Protein AF-A0A4Y2WFS1-F1 (afdb_monomer_lite)

pLDDT: mean 70.29, std 12.94, range [37.12, 92.81]

Structure (mmCIF, N/CA/C/O backbone):
data_AF-A0A4Y2WFS1-F1
#
_entry.id   AF-A0A4Y2WFS1-F1
#
loop_
_atom_site.group_PDB
_atom_site.id
_atom_site.type_symbol
_atom_site.label_atom_id
_atom_site.label_alt_id
_atom_site.label_comp_id
_atom_site.label_asym_id
_atom_site.label_entity_id
_atom_site.label_seq_id
_atom_site.pdbx_PDB_ins_code
_atom_site.Cartn_x
_atom_site.Cartn_y
_atom_site.Cartn_z
_atom_site.occupancy
_atom_site.B_iso_or_equiv
_atom_site.auth_seq_id
_atom_site.auth_comp_id
_atom_site.auth_asym_id
_atom_site.auth_atom_id
_atom_site.pdbx_PDB_model_num
ATOM 1 N N . MET A 1 1 ? 3.750 8.485 27.304 1.00 41.31 1 MET A N 1
ATOM 2 C CA . MET A 1 1 ? 2.693 9.318 27.920 1.00 41.31 1 MET A CA 1
ATOM 3 C C . MET A 1 1 ? 2.401 8.905 29.361 1.00 41.31 1 MET A C 1
ATOM 5 O O . MET A 1 1 ? 2.505 9.767 30.212 1.00 41.31 1 MET A O 1
ATOM 9 N N . LEU A 1 2 ? 2.144 7.626 29.683 1.00 42.62 2 LEU A N 1
ATOM 10 C CA . LEU A 1 2 ? 1.916 7.192 31.082 1.00 42.62 2 LEU A CA 1
ATOM 11 C C . LEU A 1 2 ? 3.153 7.302 32.004 1.00 42.62 2 LEU A C 1
ATOM 13 O O . LEU A 1 2 ? 3.000 7.526 33.198 1.00 42.62 2 LEU A O 1
ATOM 17 N N . PHE A 1 3 ? 4.365 7.216 31.442 1.00 45.50 3 PHE A N 1
ATOM 18 C CA . PHE A 1 3 ? 5.641 7.283 32.175 1.00 45.50 3 PHE A CA 1
ATOM 19 C C . PHE A 1 3 ? 5.907 8.623 32.883 1.00 45.50 3 PHE A C 1
ATOM 21 O O . PHE A 1 3 ? 6.551 8.648 33.922 1.00 45.50 3 PHE A O 1
ATOM 28 N N . LEU A 1 4 ? 5.391 9.733 32.343 1.00 47.22 4 LEU A N 1
ATOM 29 C CA . LEU A 1 4 ? 5.605 11.067 32.917 1.00 47.22 4 LEU A CA 1
ATOM 30 C C . LEU A 1 4 ? 4.607 11.398 34.036 1.00 47.22 4 LEU A C 1
ATOM 32 O O . LEU A 1 4 ? 4.834 12.336 34.785 1.00 47.22 4 LEU A O 1
ATOM 36 N N . CYS A 1 5 ? 3.517 10.634 34.182 1.00 50.81 5 CYS A N 1
ATOM 37 C CA . CYS A 1 5 ? 2.530 10.879 35.236 1.00 50.81 5 CYS A CA 1
ATOM 38 C C . CYS A 1 5 ? 2.910 10.250 36.585 1.00 50.81 5 CYS A C 1
ATOM 40 O O . CYS A 1 5 ? 2.510 10.777 37.621 1.00 50.81 5 CYS A O 1
ATOM 42 N N . SER A 1 6 ? 3.653 9.135 36.604 1.00 55.25 6 SER A N 1
ATOM 43 C CA . SER A 1 6 ? 3.952 8.423 37.857 1.00 55.25 6 SER A CA 1
ATOM 44 C C . SER A 1 6 ? 5.052 9.084 38.684 1.00 55.25 6 SER A C 1
ATOM 46 O O . SER A 1 6 ? 4.948 9.104 39.908 1.00 55.25 6 SER A O 1
ATOM 48 N N . GLU A 1 7 ? 6.075 9.658 38.040 1.00 54.84 7 GLU A N 1
ATOM 49 C CA . GLU A 1 7 ? 7.124 10.408 38.750 1.00 54.84 7 GLU A CA 1
ATOM 50 C C . GLU A 1 7 ? 6.538 11.655 39.421 1.00 54.84 7 GLU A C 1
ATOM 52 O O . GLU A 1 7 ? 6.760 11.884 40.610 1.00 54.84 7 GLU A O 1
ATOM 57 N N . SER A 1 8 ? 5.657 12.374 38.717 1.00 58.97 8 SER A N 1
ATOM 58 C CA . SER A 1 8 ? 4.965 13.538 39.275 1.00 58.97 8 SER A CA 1
ATOM 59 C C . SER A 1 8 ? 4.060 13.187 40.459 1.00 58.97 8 SER A C 1
ATOM 61 O O . SER A 1 8 ? 3.927 13.990 41.375 1.00 58.97 8 SER A O 1
ATOM 63 N N . PHE A 1 9 ? 3.445 11.999 40.484 1.00 61.59 9 PHE A N 1
ATOM 64 C CA . PHE A 1 9 ? 2.554 11.613 41.583 1.00 61.59 9 PHE A CA 1
ATOM 65 C C . PHE A 1 9 ? 3.309 11.369 42.895 1.00 61.59 9 PHE A C 1
ATOM 67 O O . PHE A 1 9 ? 2.847 11.806 43.948 1.00 61.59 9 PHE A O 1
ATOM 74 N N . SER A 1 10 ? 4.477 10.717 42.847 1.00 65.31 10 SER A N 1
ATOM 75 C CA . SER A 1 10 ? 5.281 10.478 44.054 1.00 65.31 10 SER A CA 1
ATOM 76 C C . SER A 1 10 ? 5.817 11.781 44.647 1.00 65.31 10 SER A C 1
ATOM 78 O O . SER A 1 10 ? 5.876 11.914 45.869 1.00 65.31 10 SER A O 1
ATOM 80 N N . ASP A 1 11 ? 6.187 12.739 43.797 1.00 65.50 11 ASP A N 1
ATOM 81 C CA . ASP A 1 11 ? 6.658 14.054 44.231 1.00 65.50 11 ASP A CA 1
ATOM 82 C C . ASP A 1 11 ? 5.517 14.906 44.801 1.00 65.50 11 ASP A C 1
ATOM 84 O O . ASP A 1 11 ? 5.671 15.522 45.857 1.00 65.50 11 ASP A O 1
ATOM 88 N N . VAL A 1 12 ? 4.337 14.869 44.172 1.00 67.19 12 VAL A N 1
ATOM 89 C CA . VAL A 1 12 ? 3.127 15.538 44.675 1.00 67.19 12 VAL A CA 1
ATOM 90 C C . VAL A 1 12 ? 2.684 14.939 46.011 1.00 67.19 12 VAL A C 1
ATOM 92 O O . VAL A 1 12 ? 2.381 15.679 46.943 1.00 67.19 12 VAL A O 1
ATOM 95 N N . PHE A 1 13 ? 2.690 13.613 46.153 1.00 67.31 13 PHE A N 1
ATOM 96 C CA . PHE A 1 13 ? 2.309 12.944 47.397 1.00 67.31 13 PHE A CA 1
ATOM 97 C C . PHE A 1 13 ? 3.289 13.236 48.544 1.00 67.31 13 PHE A C 1
ATOM 99 O O . PHE A 1 13 ? 2.853 13.474 49.673 1.00 67.31 13 PHE A O 1
ATOM 106 N N . ALA A 1 14 ? 4.598 13.274 48.268 1.00 65.25 14 ALA A N 1
ATOM 107 C CA . ALA A 1 14 ? 5.611 13.653 49.253 1.00 65.25 14 ALA A CA 1
ATOM 108 C C . ALA A 1 14 ? 5.458 15.121 49.692 1.00 65.25 14 ALA A C 1
ATOM 110 O O . ALA A 1 14 ? 5.486 15.408 50.889 1.00 65.25 14 ALA A O 1
ATOM 111 N N . ALA A 1 15 ? 5.211 16.034 48.746 1.00 64.69 15 ALA A N 1
ATOM 112 C CA . ALA A 1 15 ? 4.967 17.447 49.034 1.00 64.69 15 ALA A CA 1
ATOM 113 C C . ALA A 1 15 ? 3.696 17.661 49.876 1.00 64.69 15 ALA A C 1
ATOM 115 O O . ALA A 1 15 ? 3.714 18.415 50.848 1.00 64.69 15 ALA A O 1
ATOM 116 N N . VAL A 1 16 ? 2.608 16.954 49.553 1.00 68.94 16 VAL A N 1
ATOM 117 C CA . VAL A 1 16 ? 1.342 17.010 50.305 1.00 68.94 16 VAL A CA 1
ATOM 118 C C . VAL A 1 16 ? 1.498 16.408 51.705 1.00 68.94 16 VAL A C 1
ATOM 120 O O . VAL A 1 16 ? 1.027 16.990 52.679 1.00 68.94 16 VAL A O 1
ATOM 123 N N . SER A 1 17 ? 2.204 15.284 51.836 1.00 69.56 17 SER A N 1
ATOM 124 C CA . SER A 1 17 ? 2.448 14.635 53.134 1.00 69.56 17 SER A CA 1
ATOM 125 C C . SER A 1 17 ? 3.310 15.493 54.065 1.00 69.56 17 SER A C 1
ATOM 127 O O . SER A 1 17 ? 3.072 15.517 55.275 1.00 69.56 17 SER A O 1
ATOM 129 N N . PHE A 1 18 ? 4.273 16.233 53.504 1.00 64.50 18 PHE A N 1
ATOM 130 C CA . PHE A 1 18 ? 5.076 17.213 54.235 1.00 64.50 18 PHE A CA 1
ATOM 131 C C . PHE A 1 18 ? 4.240 18.426 54.662 1.00 64.50 18 PHE A C 1
ATOM 133 O O . PHE A 1 18 ? 4.264 18.804 55.832 1.00 64.50 18 PHE A O 1
ATOM 140 N N . ALA A 1 19 ? 3.447 18.993 53.746 1.00 71.56 19 ALA A N 1
ATOM 141 C CA . ALA A 1 19 ? 2.589 20.145 54.027 1.00 71.56 19 ALA A CA 1
ATOM 142 C C . ALA A 1 19 ? 1.535 19.858 55.112 1.00 71.56 19 ALA A C 1
ATOM 144 O O . ALA A 1 19 ? 1.190 20.743 55.890 1.00 71.56 19 ALA A O 1
ATOM 145 N N . LEU A 1 20 ? 1.052 18.616 55.189 1.00 77.62 20 LEU A N 1
ATOM 146 C CA . LEU A 1 20 ? 0.080 18.170 56.190 1.00 77.62 20 LEU A CA 1
ATOM 147 C C . LEU A 1 20 ? 0.724 17.683 57.505 1.00 77.62 20 LEU A C 1
ATOM 149 O O . LEU A 1 20 ? 0.011 17.292 58.425 1.00 77.62 20 LEU A O 1
ATOM 153 N N . GLY A 1 21 ? 2.058 17.703 57.617 1.00 70.00 21 GLY A N 1
ATOM 154 C CA . GLY A 1 21 ? 2.779 17.343 58.844 1.00 70.00 21 GLY A CA 1
ATOM 155 C C . GLY A 1 21 ? 2.812 15.844 59.167 1.00 70.00 21 GLY A C 1
ATOM 156 O O . GLY A 1 21 ? 3.204 15.471 60.273 1.00 70.00 21 GLY A O 1
ATOM 157 N N . PHE A 1 22 ? 2.433 14.975 58.222 1.00 66.75 22 PHE A N 1
ATOM 158 C CA . PHE A 1 22 ? 2.380 13.522 58.428 1.00 66.75 22 PHE A CA 1
ATOM 159 C C . PHE A 1 22 ? 3.761 12.843 58.433 1.00 66.75 22 PHE A C 1
ATOM 161 O O . PHE A 1 22 ? 3.877 11.721 58.922 1.00 66.75 22 PHE A O 1
ATOM 168 N N . SER A 1 23 ? 4.822 13.495 57.940 1.00 59.97 23 SER A N 1
ATOM 169 C CA . SER A 1 23 ? 6.189 12.949 57.966 1.00 59.97 23 SER A CA 1
ATOM 170 C C . SER A 1 23 ? 7.197 13.929 58.571 1.00 59.97 23 SER A C 1
ATOM 172 O O . SER A 1 23 ? 7.346 15.042 58.071 1.00 59.97 23 SER A O 1
ATOM 174 N N . LYS A 1 24 ? 7.942 13.499 59.601 1.00 62.03 24 LYS A N 1
ATOM 175 C CA . LYS A 1 24 ? 9.015 14.285 60.250 1.00 62.03 24 LYS A CA 1
ATOM 176 C C . LYS A 1 24 ? 10.442 13.968 59.768 1.00 62.03 24 LYS A C 1
ATOM 178 O O . LYS A 1 24 ? 11.380 14.584 60.255 1.00 62.03 24 LYS A O 1
ATOM 183 N N . TYR A 1 25 ? 10.617 13.056 58.811 1.00 58.72 25 TYR A N 1
ATOM 184 C CA . TYR A 1 25 ? 11.910 12.755 58.178 1.00 58.72 25 TYR A CA 1
ATOM 185 C C . TYR A 1 25 ? 11.702 12.483 56.683 1.00 58.72 25 TYR A C 1
ATOM 187 O O . TYR A 1 25 ? 11.102 11.457 56.355 1.00 58.72 25 TYR A O 1
ATOM 195 N N . PRO A 1 26 ? 12.159 13.365 55.774 1.00 59.03 26 PRO A N 1
ATOM 196 C CA . PRO A 1 26 ? 11.810 13.236 54.365 1.00 59.03 26 PRO A CA 1
ATOM 197 C C . PRO A 1 26 ? 12.789 12.384 53.551 1.00 59.03 26 PRO A C 1
ATOM 199 O O . PRO A 1 26 ? 12.386 11.853 52.526 1.00 59.03 26 PRO A O 1
ATOM 202 N N . ASP A 1 27 ? 14.038 12.177 53.974 1.00 62.88 27 ASP A N 1
ATOM 203 C CA . ASP A 1 27 ? 15.053 11.821 52.971 1.00 62.88 27 ASP A CA 1
ATOM 204 C C . ASP A 1 27 ? 15.236 10.320 52.720 1.00 62.88 27 ASP A C 1
ATOM 206 O O . ASP A 1 27 ? 15.262 9.902 51.566 1.00 62.88 27 ASP A O 1
ATOM 210 N N . ALA A 1 28 ? 15.323 9.469 53.746 1.00 62.06 28 ALA A N 1
ATOM 211 C CA . ALA A 1 28 ? 15.720 8.069 53.533 1.00 62.06 28 ALA A CA 1
ATOM 212 C C . ALA A 1 28 ? 14.588 7.179 52.988 1.00 62.06 28 ALA A C 1
ATOM 214 O O . ALA A 1 28 ? 14.790 6.448 52.021 1.00 62.06 28 ALA A O 1
ATOM 215 N N . ILE A 1 29 ? 13.390 7.247 53.580 1.00 62.47 29 ILE A N 1
ATOM 216 C CA . ILE A 1 29 ? 12.249 6.393 53.195 1.00 62.47 29 ILE A CA 1
ATOM 217 C C . ILE A 1 29 ? 11.680 6.821 51.838 1.00 62.47 29 ILE A C 1
ATOM 219 O O . ILE A 1 29 ? 11.349 5.972 51.013 1.00 62.47 29 ILE A O 1
ATOM 223 N N . VAL A 1 30 ? 11.610 8.129 51.569 1.00 65.06 30 VAL A N 1
ATOM 224 C CA . VAL A 1 30 ? 11.162 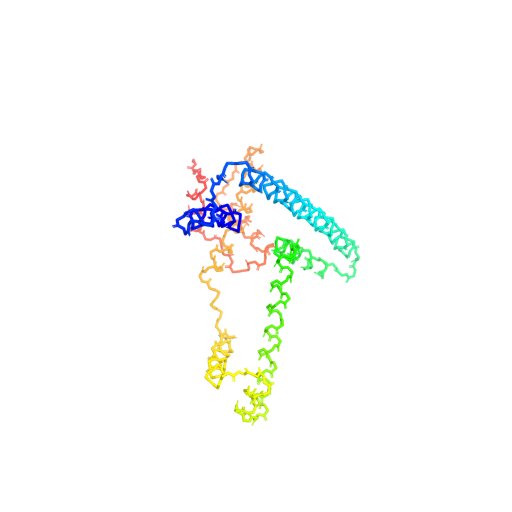8.639 50.265 1.00 65.06 30 VAL A CA 1
ATOM 225 C C . VAL A 1 30 ? 12.190 8.309 49.185 1.00 65.06 30 VAL A C 1
ATOM 227 O O . VAL A 1 30 ? 11.794 7.855 48.115 1.00 65.06 30 VAL A O 1
ATOM 230 N N . SER A 1 31 ? 13.494 8.440 49.461 1.00 65.50 31 SER A N 1
ATOM 231 C CA . SER A 1 31 ? 14.540 8.036 48.507 1.00 65.50 31 SER A CA 1
ATOM 232 C C . SER A 1 31 ? 14.529 6.533 48.241 1.00 65.50 31 SER A C 1
ATOM 234 O O . SER A 1 31 ? 14.602 6.124 47.086 1.00 65.50 31 SER A O 1
ATOM 236 N N . LEU A 1 32 ? 14.362 5.701 49.275 1.00 70.06 32 LEU A N 1
ATOM 237 C CA . LEU A 1 32 ? 14.207 4.252 49.120 1.00 70.06 32 LEU A CA 1
ATOM 238 C C . LEU A 1 32 ? 12.983 3.902 48.275 1.00 70.06 32 LEU A C 1
ATOM 240 O O . LEU A 1 32 ? 13.102 3.128 47.330 1.00 70.06 32 LEU A O 1
ATOM 244 N N . ASN A 1 33 ? 11.827 4.506 48.554 1.00 70.88 33 ASN A N 1
ATOM 245 C CA . ASN A 1 33 ? 10.623 4.288 47.757 1.00 70.88 33 ASN A CA 1
ATOM 246 C C . ASN A 1 33 ? 10.810 4.746 46.306 1.00 70.88 33 ASN A C 1
ATOM 248 O O . ASN A 1 33 ? 10.424 4.016 45.399 1.00 70.88 33 ASN A O 1
ATOM 252 N N . LYS A 1 34 ? 11.459 5.890 46.060 1.00 69.06 34 LYS A N 1
ATOM 253 C CA . LYS A 1 34 ? 11.794 6.353 44.703 1.00 69.06 34 LYS A CA 1
ATOM 254 C C . LYS A 1 34 ? 12.702 5.368 43.967 1.00 69.06 34 LYS A C 1
ATOM 256 O O . LYS A 1 34 ? 12.440 5.062 42.808 1.00 69.06 34 LYS A O 1
ATOM 261 N N . ILE A 1 35 ? 13.720 4.826 44.637 1.00 70.88 35 ILE A N 1
ATOM 262 C CA . ILE A 1 35 ? 14.619 3.813 44.064 1.00 70.88 35 ILE A CA 1
ATOM 263 C C . ILE A 1 35 ? 13.856 2.517 43.766 1.00 70.88 35 ILE A C 1
ATOM 265 O O . ILE A 1 35 ? 14.001 1.961 42.679 1.00 70.88 35 ILE A O 1
ATOM 269 N N . ILE A 1 36 ? 13.013 2.047 44.689 1.00 74.06 36 ILE A N 1
ATOM 270 C CA . ILE A 1 36 ? 12.226 0.817 44.525 1.00 74.06 36 ILE A CA 1
ATOM 271 C C . ILE A 1 36 ? 11.222 0.968 43.376 1.00 74.06 36 ILE A C 1
ATOM 273 O O . ILE A 1 36 ? 11.204 0.134 42.472 1.00 74.06 36 ILE A O 1
ATOM 277 N N . PHE A 1 37 ? 10.433 2.046 43.356 1.00 72.69 37 PHE A N 1
ATOM 278 C CA . PHE A 1 37 ? 9.483 2.318 42.274 1.00 72.69 37 PHE A CA 1
ATOM 279 C C . PHE A 1 37 ? 10.189 2.545 40.937 1.00 72.69 37 PHE A C 1
ATOM 281 O O . PHE A 1 37 ? 9.745 2.007 39.927 1.00 72.69 37 PHE A O 1
ATOM 288 N N . GLY A 1 38 ? 11.306 3.276 40.919 1.00 70.62 38 GLY A N 1
ATOM 289 C CA . GLY A 1 38 ? 12.124 3.460 39.720 1.00 70.62 38 GLY A CA 1
ATOM 290 C C . GLY A 1 38 ? 12.642 2.131 39.171 1.00 70.62 38 GLY A C 1
ATOM 291 O O . GLY A 1 38 ? 12.520 1.867 37.977 1.00 70.62 38 GLY A O 1
ATOM 292 N N . THR A 1 39 ? 13.126 1.248 40.047 1.00 74.88 39 THR A N 1
ATOM 293 C CA . THR A 1 39 ? 13.618 -0.086 39.670 1.00 74.88 39 THR A CA 1
ATOM 294 C C . THR A 1 39 ? 12.487 -0.970 39.139 1.00 74.88 39 THR A C 1
ATOM 296 O O . THR A 1 39 ? 12.627 -1.572 38.077 1.00 74.88 39 THR A O 1
ATOM 299 N N . LEU A 1 40 ? 11.339 -1.016 39.822 1.00 74.69 40 LEU A N 1
ATOM 300 C CA . LEU A 1 40 ? 10.174 -1.793 39.384 1.00 74.69 40 LEU A CA 1
ATOM 301 C C . LEU A 1 40 ? 9.612 -1.282 38.050 1.00 74.69 40 LEU A C 1
ATOM 303 O O . LEU A 1 40 ? 9.313 -2.081 37.163 1.00 74.69 40 LEU A O 1
ATOM 307 N N . ASN A 1 41 ? 9.527 0.037 37.871 1.00 75.12 41 ASN A N 1
ATOM 308 C CA . ASN A 1 41 ? 9.061 0.650 36.628 1.00 75.12 41 ASN A CA 1
ATOM 309 C C . ASN A 1 41 ? 10.043 0.425 35.476 1.00 75.12 41 ASN A C 1
ATOM 311 O O . ASN A 1 41 ? 9.618 0.175 34.348 1.00 75.12 41 ASN A O 1
ATOM 315 N N . PHE A 1 42 ? 11.348 0.466 35.748 1.00 75.88 42 PHE A N 1
ATOM 316 C CA . PHE A 1 42 ? 12.373 0.146 34.760 1.00 75.88 42 PHE A CA 1
ATOM 317 C C . PHE A 1 42 ? 12.267 -1.314 34.306 1.00 75.88 42 PHE A C 1
ATOM 319 O O . PHE A 1 42 ? 12.236 -1.585 33.106 1.00 75.88 42 PHE A O 1
ATOM 326 N N . VAL A 1 43 ? 12.108 -2.253 35.244 1.00 77.62 43 VAL A N 1
ATOM 327 C CA . VAL A 1 43 ? 11.891 -3.674 34.931 1.00 77.62 43 VAL A CA 1
ATOM 328 C C . VAL A 1 43 ? 10.601 -3.871 34.128 1.00 77.62 43 VAL A C 1
ATOM 330 O O . VAL A 1 43 ? 10.617 -4.569 33.115 1.00 77.62 43 VAL A O 1
ATOM 333 N N . ALA A 1 44 ? 9.501 -3.213 34.506 1.00 74.25 44 ALA A N 1
ATOM 334 C CA . ALA A 1 44 ? 8.237 -3.278 33.772 1.00 74.25 44 ALA A CA 1
ATOM 335 C C . ALA A 1 44 ? 8.350 -2.701 32.348 1.00 74.25 44 ALA A C 1
ATOM 337 O O . ALA A 1 44 ? 7.790 -3.259 31.401 1.00 74.25 44 ALA A O 1
ATOM 338 N N . PHE A 1 45 ? 9.106 -1.616 32.167 1.00 80.75 45 PHE A N 1
ATOM 339 C CA . PHE A 1 45 ? 9.371 -1.029 30.856 1.00 80.75 45 PHE A CA 1
ATOM 340 C C . PHE A 1 45 ? 10.199 -1.951 29.967 1.00 80.75 45 PHE A C 1
ATOM 342 O O . PHE A 1 45 ? 9.841 -2.153 28.808 1.00 80.75 45 PHE A O 1
ATOM 349 N N . ILE A 1 46 ? 11.264 -2.550 30.506 1.00 74.94 46 ILE A N 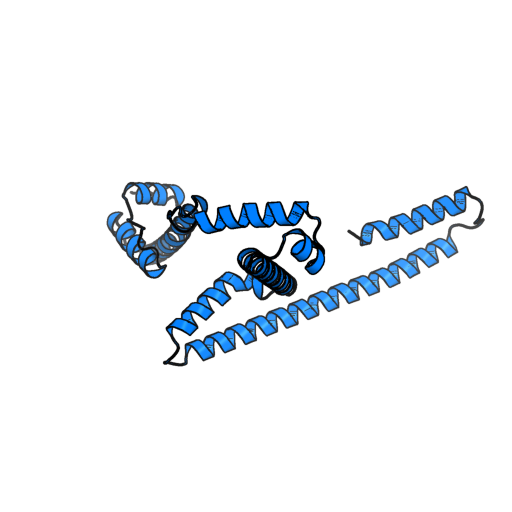1
ATOM 350 C CA . ILE A 1 46 ? 12.083 -3.526 29.781 1.00 74.94 46 ILE A CA 1
ATOM 351 C C . ILE A 1 46 ? 11.272 -4.782 29.442 1.00 74.94 46 ILE A C 1
ATOM 353 O O . ILE A 1 46 ? 11.358 -5.274 28.322 1.00 74.94 46 ILE A O 1
ATOM 357 N N . ALA A 1 47 ? 10.416 -5.265 30.345 1.00 77.81 47 ALA A N 1
ATOM 358 C CA . ALA A 1 47 ? 9.528 -6.393 30.066 1.00 77.81 47 ALA A CA 1
ATOM 359 C C . ALA A 1 47 ? 8.502 -6.066 28.965 1.00 77.81 47 ALA A C 1
ATOM 361 O O . ALA A 1 47 ? 8.247 -6.887 28.081 1.00 77.81 47 ALA A O 1
ATOM 362 N N . THR A 1 48 ? 7.948 -4.850 28.977 1.00 79.56 48 THR A N 1
ATOM 363 C CA . THR A 1 48 ? 6.998 -4.380 27.957 1.00 79.56 48 THR A CA 1
ATOM 364 C C . THR A 1 48 ? 7.683 -4.193 26.606 1.00 79.56 48 THR A C 1
ATOM 366 O O . THR A 1 48 ? 7.142 -4.616 25.588 1.00 79.56 48 THR A O 1
ATOM 369 N N . SER A 1 49 ? 8.884 -3.608 26.575 1.00 72.31 49 SER A N 1
ATOM 370 C CA . SER A 1 49 ? 9.643 -3.410 25.337 1.00 72.31 49 SER A CA 1
ATOM 371 C C . SER A 1 49 ? 10.161 -4.730 24.766 1.00 72.31 49 SER A C 1
ATOM 373 O O . SER A 1 49 ? 10.084 -4.929 23.557 1.00 72.31 49 SER A O 1
ATOM 375 N N . TYR A 1 50 ? 10.588 -5.669 25.616 1.00 78.94 50 TYR A N 1
ATOM 376 C CA . TYR A 1 50 ? 10.950 -7.029 25.217 1.00 78.94 50 TYR A CA 1
ATOM 377 C C . TYR A 1 50 ? 9.751 -7.777 24.628 1.00 78.94 50 TYR A C 1
ATOM 379 O O . TYR A 1 50 ? 9.855 -8.333 23.537 1.00 78.94 50 TYR A O 1
ATOM 387 N N . SER A 1 51 ? 8.594 -7.727 25.295 1.00 72.62 51 SER A N 1
ATOM 388 C CA . SER A 1 51 ? 7.359 -8.349 24.799 1.00 72.62 51 SER A CA 1
ATOM 389 C C . SER A 1 51 ? 6.897 -7.710 23.487 1.00 72.62 51 SER A C 1
ATOM 391 O O . SER A 1 51 ? 6.538 -8.416 22.551 1.00 72.62 51 SER A O 1
ATOM 393 N N . ALA A 1 52 ? 6.972 -6.381 23.368 1.00 67.62 52 ALA A N 1
ATOM 394 C CA . ALA A 1 52 ? 6.667 -5.670 22.127 1.00 67.62 52 ALA A CA 1
ATOM 395 C C . ALA A 1 52 ? 7.640 -6.043 20.992 1.00 67.62 52 ALA A C 1
ATOM 397 O O . ALA A 1 52 ? 7.223 -6.214 19.846 1.00 67.62 52 ALA A O 1
ATOM 398 N N . ALA A 1 53 ? 8.928 -6.215 21.301 1.00 71.81 53 ALA A N 1
ATOM 399 C CA . ALA A 1 53 ? 9.934 -6.663 20.345 1.00 71.81 53 ALA A CA 1
ATOM 400 C C . ALA A 1 53 ? 9.738 -8.131 19.927 1.00 71.81 53 ALA A C 1
ATOM 402 O O . ALA A 1 53 ? 9.978 -8.468 18.769 1.00 71.81 53 ALA A O 1
ATOM 403 N N . GLU A 1 54 ? 9.294 -9.003 20.836 1.00 79.31 54 GLU A N 1
ATOM 404 C CA . GLU A 1 54 ? 8.947 -10.397 20.534 1.00 79.31 54 GLU A CA 1
ATOM 405 C C . GLU A 1 54 ? 7.712 -10.476 19.630 1.00 79.31 54 GLU A C 1
ATOM 407 O O . GLU A 1 54 ? 7.748 -11.139 18.597 1.00 79.31 54 GLU A O 1
ATOM 412 N N . VAL A 1 55 ? 6.656 -9.718 19.944 1.00 75.38 55 VAL A N 1
ATOM 413 C CA . VAL A 1 55 ? 5.459 -9.619 19.092 1.00 75.38 55 VAL A CA 1
ATOM 414 C C . VAL A 1 55 ? 5.827 -9.111 17.697 1.00 75.38 55 VAL A C 1
ATOM 416 O O . VAL A 1 55 ? 5.378 -9.680 16.708 1.00 75.38 55 VAL A O 1
ATOM 419 N N . SER A 1 56 ? 6.699 -8.104 17.599 1.00 75.12 56 SER A N 1
ATOM 420 C CA . SER A 1 56 ? 7.206 -7.596 16.316 1.00 75.12 56 SER A CA 1
ATOM 421 C C . SER A 1 56 ? 7.995 -8.656 15.526 1.00 75.12 56 SER A C 1
ATOM 423 O O . SER A 1 56 ? 7.848 -8.776 14.308 1.00 75.12 56 SER A O 1
ATOM 425 N N . ARG A 1 57 ? 8.797 -9.488 16.209 1.00 76.19 57 ARG A N 1
ATOM 426 C CA . ARG A 1 57 ? 9.524 -10.606 15.581 1.00 76.19 57 ARG A CA 1
ATOM 427 C C . ARG A 1 57 ? 8.584 -11.689 15.054 1.00 76.19 57 ARG A C 1
ATOM 429 O O . ARG A 1 57 ? 8.771 -12.156 13.928 1.00 76.19 57 ARG A O 1
ATOM 436 N N . GLU A 1 58 ? 7.589 -12.085 15.840 1.00 75.44 58 GLU A N 1
ATOM 437 C CA . GLU A 1 58 ? 6.608 -13.096 15.437 1.00 75.44 58 GLU A CA 1
ATOM 438 C C . GLU A 1 58 ? 5.695 -12.598 14.305 1.00 75.44 58 GLU A C 1
ATOM 440 O O . GLU A 1 58 ? 5.390 -13.352 13.379 1.00 75.44 58 GLU A O 1
ATOM 445 N N . ASP A 1 59 ? 5.349 -11.311 14.294 1.00 68.00 59 ASP A N 1
ATOM 446 C CA . ASP A 1 59 ? 4.611 -10.666 13.204 1.00 68.00 59 ASP A CA 1
ATOM 447 C C . ASP A 1 59 ? 5.414 -10.693 11.885 1.00 68.00 59 ASP A C 1
ATOM 449 O O . ASP A 1 59 ? 4.918 -11.138 10.845 1.00 68.00 59 ASP A O 1
ATOM 453 N N . GLU A 1 60 ? 6.712 -10.367 11.926 1.00 70.81 60 GLU A N 1
ATOM 454 C CA . GLU A 1 60 ? 7.601 -10.466 10.757 1.00 70.81 60 GLU A CA 1
ATOM 455 C C . GLU A 1 60 ? 7.778 -11.924 10.281 1.00 70.81 60 GLU A C 1
ATOM 457 O O . GLU A 1 60 ? 7.836 -12.207 9.076 1.00 70.81 60 GLU A O 1
ATOM 462 N N . ARG A 1 61 ? 7.804 -12.891 11.207 1.00 78.06 61 ARG A N 1
ATOM 463 C CA . ARG A 1 61 ? 7.832 -14.327 10.885 1.00 78.06 61 ARG A CA 1
ATOM 464 C C . ARG A 1 61 ? 6.549 -14.771 10.186 1.00 78.06 61 ARG A C 1
ATOM 466 O O . ARG A 1 61 ? 6.615 -15.493 9.182 1.00 78.06 61 ARG A O 1
ATOM 473 N N . LEU A 1 62 ? 5.393 -14.331 10.678 1.00 75.62 62 LEU A N 1
ATOM 474 C CA . LEU A 1 62 ? 4.092 -14.596 10.073 1.00 75.62 62 LEU A CA 1
ATOM 475 C C . LEU A 1 62 ? 4.015 -13.989 8.666 1.00 75.62 62 LEU A C 1
ATOM 477 O O . LEU A 1 62 ? 3.606 -14.666 7.721 1.00 75.62 62 LEU A O 1
ATOM 481 N N . ARG A 1 63 ? 4.520 -12.764 8.491 1.00 70.12 63 ARG A N 1
ATOM 482 C CA . ARG A 1 63 ? 4.625 -12.073 7.197 1.00 70.12 63 ARG A CA 1
ATOM 483 C C . ARG A 1 63 ? 5.405 -12.885 6.170 1.00 70.12 63 ARG A C 1
ATOM 485 O O . ARG A 1 63 ? 4.972 -13.024 5.024 1.00 70.12 63 ARG A O 1
ATOM 492 N N . LYS A 1 64 ? 6.545 -13.452 6.576 1.00 77.50 64 LYS A N 1
ATOM 493 C CA . LYS A 1 64 ? 7.376 -14.317 5.723 1.00 77.50 64 LYS A CA 1
ATOM 494 C C . LYS A 1 64 ? 6.654 -15.611 5.347 1.00 77.50 64 LYS A C 1
ATOM 496 O O . LYS A 1 64 ? 6.684 -15.990 4.177 1.00 77.50 64 LYS A O 1
ATOM 501 N N . ARG A 1 65 ? 5.958 -16.252 6.294 1.00 80.38 65 ARG A N 1
ATOM 502 C CA . ARG A 1 65 ? 5.142 -17.454 6.029 1.00 80.38 65 ARG A CA 1
ATOM 503 C C . ARG A 1 65 ? 4.006 -17.170 5.050 1.00 80.38 65 ARG A C 1
ATOM 505 O O . ARG A 1 65 ? 3.853 -17.898 4.079 1.00 80.38 65 ARG A O 1
ATOM 512 N N . ILE A 1 66 ? 3.264 -16.084 5.250 1.00 71.88 66 ILE A N 1
ATOM 513 C CA . ILE A 1 66 ? 2.171 -15.673 4.357 1.00 71.88 66 ILE A CA 1
ATOM 514 C C . ILE A 1 66 ? 2.699 -15.383 2.947 1.00 71.88 66 ILE A C 1
ATOM 516 O O . ILE A 1 66 ? 2.110 -15.842 1.970 1.00 71.88 66 ILE A O 1
ATOM 520 N N . LYS A 1 67 ? 3.838 -14.684 2.823 1.00 71.75 67 LYS A N 1
ATOM 521 C CA . LYS A 1 67 ? 4.496 -14.459 1.525 1.00 71.75 67 LYS A CA 1
ATOM 522 C C . LYS A 1 67 ? 4.886 -15.775 0.842 1.00 71.75 67 LYS A C 1
ATOM 524 O O . LYS A 1 67 ? 4.713 -15.885 -0.368 1.00 71.75 67 LYS A O 1
ATOM 529 N N . SER A 1 68 ? 5.377 -16.765 1.593 1.00 76.00 68 SER A N 1
ATOM 530 C CA . SER A 1 68 ? 5.750 -18.077 1.043 1.00 76.00 68 SER A CA 1
ATOM 531 C C . SER A 1 68 ? 4.528 -18.888 0.595 1.00 76.00 68 SER A C 1
ATOM 533 O O . SER A 1 68 ? 4.529 -19.432 -0.506 1.00 76.00 68 SER A O 1
ATOM 535 N N . VAL A 1 69 ? 3.451 -18.898 1.386 1.00 75.94 69 VAL A N 1
ATOM 536 C CA . VAL A 1 69 ? 2.190 -19.565 1.029 1.00 75.94 69 VAL A CA 1
ATOM 537 C C . VAL A 1 69 ? 1.571 -18.925 -0.213 1.00 75.94 69 VAL A C 1
ATOM 539 O O . VAL A 1 69 ? 1.215 -19.635 -1.149 1.00 75.94 69 VAL A O 1
ATOM 542 N N . ALA A 1 70 ? 1.514 -17.592 -0.277 1.00 65.81 70 ALA A N 1
ATOM 543 C CA . ALA A 1 70 ? 1.017 -16.878 -1.452 1.00 65.81 70 ALA A CA 1
ATOM 544 C C . ALA A 1 70 ? 1.854 -17.177 -2.710 1.00 65.81 70 ALA A C 1
ATOM 546 O O . ALA A 1 70 ? 1.302 -17.340 -3.795 1.00 65.81 70 ALA A O 1
ATOM 547 N N . PHE A 1 71 ? 3.178 -17.289 -2.565 1.00 68.75 71 PHE A N 1
ATOM 548 C CA . PHE A 1 71 ? 4.073 -17.671 -3.658 1.00 68.75 71 PHE A CA 1
ATOM 549 C C . PHE A 1 71 ? 3.848 -19.116 -4.130 1.00 68.75 71 PHE A C 1
ATOM 551 O O . PHE A 1 71 ? 3.825 -19.368 -5.330 1.00 68.75 71 PHE A O 1
ATOM 558 N N . ASN A 1 72 ? 3.622 -20.055 -3.211 1.00 70.06 72 ASN A N 1
ATOM 559 C CA . ASN A 1 72 ? 3.318 -21.444 -3.562 1.00 70.06 72 ASN A CA 1
ATOM 560 C C . ASN A 1 72 ? 1.964 -21.576 -4.278 1.00 70.06 72 ASN A C 1
ATOM 562 O O . ASN A 1 72 ? 1.874 -22.289 -5.272 1.00 70.06 72 ASN A O 1
ATOM 566 N N . ILE A 1 73 ? 0.939 -20.841 -3.831 1.00 61.50 73 ILE A N 1
ATOM 567 C CA . ILE A 1 73 ? -0.374 -20.783 -4.500 1.00 61.50 73 ILE A CA 1
ATOM 568 C C . ILE A 1 73 ? -0.243 -20.181 -5.909 1.00 61.50 73 ILE A C 1
ATOM 570 O O . ILE A 1 73 ? -0.876 -20.654 -6.849 1.00 61.50 73 ILE A O 1
ATOM 574 N N . TYR A 1 74 ? 0.617 -19.173 -6.084 1.00 56.84 74 TYR A N 1
ATOM 575 C CA . TYR A 1 74 ? 0.906 -18.582 -7.394 1.00 56.84 74 TYR A CA 1
ATOM 576 C C . TYR A 1 74 ? 1.540 -19.578 -8.384 1.00 56.84 74 TYR A C 1
ATOM 578 O O . TYR A 1 74 ? 1.315 -19.473 -9.588 1.00 56.84 74 TYR A O 1
ATOM 586 N N . MET A 1 75 ? 2.306 -20.558 -7.894 1.00 58.19 75 MET A N 1
ATOM 587 C CA . MET A 1 75 ? 2.930 -21.588 -8.735 1.00 58.19 75 MET A CA 1
ATOM 588 C C . MET A 1 75 ? 1.961 -22.696 -9.184 1.00 58.19 75 MET A C 1
ATOM 590 O O . MET A 1 75 ? 2.309 -23.479 -10.071 1.00 58.19 75 MET A O 1
ATOM 594 N N . GLN A 1 76 ? 0.748 -22.767 -8.625 1.00 60.09 76 GLN A N 1
ATOM 595 C CA . GLN A 1 76 ? -0.279 -23.718 -9.051 1.00 60.09 76 GLN A CA 1
ATOM 596 C C . GLN A 1 76 ? -0.968 -23.200 -10.331 1.00 60.09 76 GLN A C 1
ATOM 598 O O . GLN A 1 76 ? -1.611 -22.150 -10.336 1.00 60.09 76 GLN A O 1
ATOM 603 N N . LYS A 1 77 ? -0.788 -23.924 -11.448 1.00 51.38 77 LYS A N 1
ATOM 604 C CA . LYS A 1 77 ? -1.142 -23.494 -12.821 1.00 51.38 77 LYS A CA 1
ATOM 605 C C . LYS A 1 77 ? -2.616 -23.114 -13.028 1.00 51.38 77 LYS A C 1
ATOM 607 O O . LYS A 1 77 ? -2.888 -22.287 -13.895 1.00 51.38 77 LYS A O 1
ATOM 612 N N . ASP A 1 78 ? -3.527 -23.646 -12.218 1.00 57.09 78 ASP A N 1
ATOM 613 C CA . ASP A 1 78 ? -4.977 -23.503 -12.416 1.00 57.09 78 ASP A CA 1
ATOM 614 C C . ASP A 1 78 ? -5.564 -22.259 -11.718 1.00 57.09 78 ASP A C 1
ATOM 616 O O . ASP A 1 78 ? -6.723 -21.908 -11.922 1.00 57.09 78 ASP A O 1
ATOM 620 N N . THR A 1 79 ? -4.756 -21.546 -10.924 1.00 51.72 79 THR A N 1
ATOM 621 C CA . THR A 1 79 ? -5.185 -20.397 -10.105 1.00 51.72 79 THR A CA 1
ATOM 622 C C . THR A 1 79 ? -4.314 -19.159 -10.316 1.00 51.72 79 THR A C 1
ATOM 624 O O . THR A 1 79 ? -4.186 -18.327 -9.422 1.00 51.72 79 THR A O 1
ATOM 627 N N . LYS A 1 80 ? -3.696 -19.001 -11.492 1.00 60.16 80 LYS A N 1
ATOM 628 C CA . LYS A 1 80 ? -2.725 -17.922 -11.755 1.00 60.16 80 LYS A CA 1
ATOM 629 C C . LYS A 1 80 ? -3.311 -16.515 -11.576 1.00 60.16 80 LYS A C 1
ATOM 631 O O . LYS A 1 80 ? -2.672 -15.674 -10.951 1.00 60.16 80 LYS A O 1
ATOM 636 N N . GLU A 1 81 ? -4.534 -16.269 -12.053 1.00 64.69 81 GLU A N 1
ATOM 637 C CA . GLU A 1 81 ? -5.203 -14.968 -11.874 1.00 64.69 81 GLU A CA 1
ATOM 638 C C . GLU A 1 81 ? -5.565 -14.696 -10.410 1.00 64.69 81 GLU A C 1
ATOM 640 O O . GLU A 1 81 ? -5.354 -13.592 -9.907 1.00 64.69 81 GLU A O 1
ATOM 645 N N . GLN A 1 82 ? -6.046 -15.716 -9.694 1.00 55.31 82 GLN A N 1
ATOM 646 C CA . GLN A 1 82 ? -6.375 -15.602 -8.272 1.00 55.31 82 GLN A CA 1
ATOM 647 C C . GLN A 1 82 ? -5.114 -15.424 -7.415 1.00 55.31 82 GLN A C 1
ATOM 649 O O . GLN A 1 82 ? -5.111 -14.624 -6.480 1.00 55.31 82 GLN A O 1
ATOM 654 N N . GLY A 1 83 ? -4.022 -16.103 -7.768 1.00 63.44 83 GLY A N 1
ATOM 655 C CA . GLY A 1 83 ? -2.709 -15.955 -7.147 1.00 63.44 83 GLY A CA 1
ATOM 656 C C . GLY A 1 83 ? -2.104 -14.571 -7.384 1.00 63.44 83 GLY A C 1
ATOM 657 O O . GLY A 1 83 ? -1.572 -13.974 -6.448 1.00 63.44 83 GLY A O 1
ATOM 658 N N . ASP A 1 84 ? -2.237 -14.015 -8.592 1.00 68.94 84 ASP A N 1
ATOM 659 C CA . ASP A 1 84 ? -1.795 -12.648 -8.896 1.00 68.94 84 ASP A CA 1
ATOM 660 C C . ASP A 1 84 ? -2.634 -11.592 -8.165 1.00 68.94 84 ASP A C 1
ATOM 662 O O . ASP A 1 84 ? -2.080 -10.628 -7.628 1.00 68.94 84 ASP A O 1
ATOM 666 N N . LEU A 1 85 ? -3.954 -11.781 -8.075 1.00 72.50 85 LEU A N 1
ATOM 667 C CA . LEU A 1 85 ? -4.841 -10.893 -7.322 1.00 72.50 85 LEU A CA 1
ATOM 668 C C . LEU A 1 85 ? -4.526 -10.935 -5.820 1.00 72.50 85 LEU A C 1
ATOM 670 O O . LEU A 1 85 ? -4.399 -9.888 -5.181 1.00 72.50 85 LEU A O 1
ATOM 674 N N . LEU A 1 86 ? -4.318 -12.134 -5.267 1.00 68.62 86 LEU A N 1
ATOM 675 C CA . LEU A 1 86 ? -3.927 -12.332 -3.874 1.00 68.62 86 LEU A CA 1
ATOM 676 C C . LEU A 1 86 ? -2.551 -11.716 -3.595 1.00 68.62 86 LEU A C 1
ATOM 678 O O . LEU A 1 86 ? -2.375 -11.034 -2.589 1.00 68.62 86 LEU A O 1
ATOM 682 N N . ARG A 1 87 ? -1.587 -11.874 -4.506 1.00 67.06 87 ARG A N 1
ATOM 683 C CA . ARG A 1 87 ? -0.262 -11.252 -4.408 1.00 67.06 87 ARG A CA 1
ATOM 684 C C . ARG A 1 87 ? -0.350 -9.727 -4.413 1.00 67.06 87 ARG A C 1
ATOM 686 O O . ARG A 1 87 ? 0.277 -9.094 -3.566 1.00 67.06 87 ARG A O 1
ATOM 693 N N . ARG A 1 88 ? -1.137 -9.135 -5.319 1.00 74.50 88 ARG A N 1
ATOM 694 C CA . ARG A 1 88 ? -1.376 -7.680 -5.380 1.00 74.50 88 ARG A CA 1
ATOM 695 C C . ARG A 1 88 ? -2.065 -7.172 -4.117 1.00 74.50 88 ARG A C 1
ATOM 697 O O . ARG A 1 88 ? -1.665 -6.141 -3.584 1.00 74.50 88 ARG A O 1
ATOM 704 N N . PHE A 1 89 ? -3.042 -7.912 -3.598 1.00 73.25 89 PHE A N 1
ATOM 705 C CA . PHE A 1 89 ? -3.724 -7.585 -2.348 1.00 73.25 89 PHE A CA 1
ATOM 706 C C . PHE A 1 89 ? -2.769 -7.634 -1.148 1.00 73.25 89 PHE A C 1
ATOM 708 O O . PHE A 1 89 ? -2.682 -6.669 -0.389 1.00 73.25 89 PHE A O 1
ATOM 715 N N . VAL A 1 90 ? -1.998 -8.718 -1.013 1.00 69.81 90 VAL A N 1
ATOM 716 C CA . VAL A 1 90 ? -1.002 -8.893 0.053 1.00 69.81 90 VAL A CA 1
ATOM 717 C C . VAL A 1 90 ? 0.080 -7.821 -0.035 1.00 69.81 90 VAL A C 1
ATOM 719 O O . VAL A 1 90 ? 0.458 -7.286 0.995 1.00 69.81 90 VAL A O 1
ATOM 722 N N . GLN A 1 91 ? 0.549 -7.450 -1.230 1.00 69.62 91 GLN A N 1
ATOM 723 C CA . GLN A 1 91 ? 1.528 -6.370 -1.405 1.00 69.62 91 GLN A CA 1
ATOM 724 C C . GLN A 1 91 ? 0.941 -4.987 -1.099 1.00 69.62 91 GLN A C 1
ATOM 726 O O . GLN A 1 91 ? 1.572 -4.208 -0.392 1.00 69.62 91 GLN A O 1
ATOM 731 N N . SER A 1 92 ? -0.275 -4.694 -1.571 1.00 73.19 92 SER A N 1
ATOM 732 C CA . SER A 1 92 ? -0.966 -3.418 -1.331 1.00 73.19 92 SER A CA 1
ATOM 733 C C . SER A 1 92 ? -1.307 -3.205 0.144 1.00 73.19 92 SER A C 1
ATOM 735 O O . SER A 1 92 ? -1.330 -2.072 0.623 1.00 73.19 92 SER A O 1
ATOM 737 N N . LYS A 1 93 ? -1.573 -4.290 0.879 1.00 64.94 93 LYS A N 1
ATOM 738 C CA . LYS A 1 93 ? -1.984 -4.234 2.283 1.00 64.94 93 LYS A CA 1
ATOM 739 C C . LYS A 1 93 ? -0.957 -4.785 3.261 1.00 64.94 93 LYS A C 1
ATOM 741 O O . LYS A 1 93 ? -1.270 -4.855 4.445 1.00 64.94 93 LYS A O 1
ATOM 746 N N . ALA A 1 94 ? 0.254 -5.123 2.814 1.00 60.53 94 ALA A N 1
ATOM 747 C CA . ALA A 1 94 ? 1.286 -5.719 3.660 1.00 60.53 94 ALA A CA 1
ATOM 748 C C . ALA A 1 94 ? 1.517 -4.894 4.928 1.00 60.53 94 ALA A C 1
ATOM 750 O O . ALA A 1 94 ? 1.571 -5.463 6.010 1.00 60.53 94 ALA A O 1
ATOM 751 N N . GLU A 1 95 ? 1.598 -3.568 4.809 1.00 56.78 95 GLU A N 1
ATOM 752 C CA . GLU A 1 95 ? 1.839 -2.654 5.937 1.00 56.78 95 GLU A CA 1
ATOM 753 C C . GLU A 1 95 ? 0.638 -2.468 6.872 1.00 56.78 95 GLU A C 1
ATOM 755 O O . GLU A 1 95 ? 0.815 -2.123 8.033 1.00 56.78 95 GLU A O 1
ATOM 760 N N . ILE A 1 96 ? -0.584 -2.729 6.400 1.00 58.22 96 ILE A N 1
ATOM 761 C CA . ILE A 1 96 ? -1.819 -2.421 7.141 1.00 58.22 96 ILE A CA 1
ATOM 762 C C . ILE A 1 96 ? -2.522 -3.682 7.657 1.00 58.22 96 ILE A C 1
ATOM 764 O O . ILE A 1 96 ? -3.248 -3.609 8.631 1.00 58.22 96 ILE A O 1
ATOM 768 N N . VAL A 1 97 ? -2.368 -4.840 7.020 1.00 56.84 97 VAL A N 1
ATOM 769 C CA . VAL A 1 97 ? -3.054 -6.089 7.413 1.00 56.84 97 VAL A CA 1
ATOM 770 C C . VAL A 1 97 ? -2.127 -7.021 8.190 1.00 56.84 97 VAL A C 1
ATOM 772 O O . VAL A 1 97 ? -2.603 -7.829 8.980 1.00 56.84 97 VAL A O 1
ATOM 775 N N . LEU A 1 98 ? -0.813 -6.898 7.989 1.00 58.28 98 LEU A N 1
ATOM 776 C CA . LEU A 1 98 ? 0.202 -7.761 8.603 1.00 58.28 98 LEU A CA 1
ATOM 777 C C . LEU A 1 98 ? 0.939 -7.050 9.742 1.00 58.28 98 LEU A C 1
ATOM 779 O O . LEU A 1 98 ? 2.113 -7.313 9.944 1.00 58.28 98 LEU A O 1
ATOM 783 N N . SER A 1 99 ? 0.265 -6.098 10.390 1.00 58.97 99 SER A N 1
ATOM 784 C CA . SER A 1 99 ? 0.640 -5.565 11.697 1.00 58.97 99 SER A CA 1
ATOM 785 C C . SER A 1 99 ? -0.496 -5.878 12.661 1.00 58.97 99 SER A C 1
ATOM 787 O O . SER A 1 99 ? -1.661 -5.720 12.283 1.00 58.97 99 SER A O 1
ATOM 789 N N . ALA A 1 100 ? -0.191 -6.284 13.895 1.00 59.06 100 ALA A N 1
ATOM 790 C CA . ALA A 1 100 ? -1.199 -6.629 14.904 1.00 59.06 100 ALA A CA 1
ATOM 791 C C . ALA A 1 100 ? -2.292 -5.546 15.058 1.00 59.06 100 ALA A C 1
ATOM 793 O O . ALA A 1 100 ? -3.483 -5.847 14.974 1.00 59.06 100 ALA A O 1
ATOM 794 N N . GLY A 1 101 ? -1.905 -4.265 15.145 1.00 61.12 101 GLY A N 1
ATOM 795 C CA . GLY A 1 101 ? -2.864 -3.151 15.229 1.00 61.12 101 GLY A CA 1
ATOM 796 C C . GLY A 1 101 ? -3.651 -2.911 13.934 1.00 61.12 101 GLY A C 1
ATOM 797 O O . GLY A 1 101 ? -4.757 -2.371 13.937 1.00 61.12 101 GLY A O 1
ATOM 798 N N . GLY A 1 102 ? -3.107 -3.338 12.803 1.00 61.22 102 GLY A N 1
ATOM 799 C CA . GLY A 1 102 ? -3.763 -3.303 11.510 1.00 61.22 102 GLY A CA 1
ATOM 800 C C . GLY A 1 102 ? -4.848 -4.373 11.349 1.00 61.22 102 GLY A C 1
ATOM 801 O O . GLY A 1 102 ? -5.962 -4.078 10.908 1.00 61.22 102 GLY A O 1
ATOM 802 N N . LEU A 1 103 ? -4.562 -5.600 11.794 1.00 60.88 103 LEU A N 1
ATOM 803 C CA . LEU A 1 103 ? -5.505 -6.720 11.789 1.00 60.88 103 LEU A CA 1
ATOM 804 C C . LEU A 1 103 ? -6.707 -6.460 12.710 1.00 60.88 103 LEU A C 1
ATOM 806 O O . LEU A 1 103 ? -7.849 -6.712 12.319 1.00 60.88 103 LEU A O 1
ATOM 810 N N . GLU A 1 104 ? -6.469 -5.900 13.898 1.00 63.84 104 GLU A N 1
ATOM 811 C CA . GLU A 1 104 ? -7.531 -5.503 14.831 1.00 63.84 104 GLU A CA 1
ATOM 812 C C . GLU A 1 104 ? -8.448 -4.428 14.234 1.00 63.84 104 GLU A C 1
ATOM 814 O O . GLU A 1 104 ? -9.674 -4.556 14.280 1.00 63.84 104 GLU A O 1
ATOM 819 N N . ASN A 1 105 ? -7.872 -3.414 13.581 1.00 64.06 105 ASN A N 1
ATOM 820 C CA . ASN A 1 105 ? -8.633 -2.355 12.917 1.00 64.06 105 ASN A CA 1
ATOM 821 C C . ASN A 1 105 ? -9.448 -2.864 11.721 1.00 64.06 105 ASN A C 1
ATOM 823 O O . ASN A 1 105 ? -10.587 -2.439 11.511 1.00 64.06 105 ASN A O 1
ATOM 827 N N . VAL A 1 106 ? -8.892 -3.780 10.926 1.00 66.38 106 VAL A N 1
ATOM 828 C CA . VAL A 1 106 ? -9.615 -4.406 9.811 1.00 66.38 106 VAL A CA 1
ATOM 829 C C . VAL A 1 106 ? -10.776 -5.243 10.339 1.00 66.38 106 VAL A C 1
ATOM 831 O O . VAL A 1 106 ? -11.895 -5.102 9.848 1.00 66.38 106 VAL A O 1
ATOM 834 N N . LYS A 1 107 ? -10.547 -6.053 11.378 1.00 70.50 107 LYS A N 1
ATOM 835 C CA . LYS A 1 107 ? -11.593 -6.852 12.027 1.00 70.50 107 LYS A CA 1
ATOM 836 C C . LYS A 1 107 ? -12.715 -5.971 12.585 1.00 70.50 107 LYS A C 1
ATOM 838 O O . LYS A 1 107 ? -13.886 -6.278 12.367 1.00 70.50 107 LYS A O 1
ATOM 843 N N . ALA A 1 108 ? -12.374 -4.854 13.231 1.00 64.50 108 ALA A N 1
ATOM 844 C CA . ALA A 1 108 ? -13.346 -3.886 13.735 1.00 64.50 108 ALA A CA 1
ATOM 845 C C . ALA A 1 108 ? -14.189 -3.268 12.605 1.00 64.50 108 ALA A C 1
ATOM 847 O O . ALA A 1 108 ? -15.417 -3.256 12.696 1.00 64.50 108 ALA A O 1
ATOM 848 N N . LYS A 1 109 ? -13.556 -2.838 11.503 1.00 68.44 109 LYS A N 1
ATOM 849 C CA . LYS A 1 109 ? -14.261 -2.272 10.338 1.00 68.44 109 LYS A CA 1
ATOM 850 C C . LYS A 1 109 ? -15.171 -3.281 9.641 1.00 68.44 109 LYS A C 1
ATOM 852 O O . LYS A 1 109 ? -16.278 -2.926 9.245 1.00 68.44 109 LYS A O 1
ATOM 857 N N . VAL A 1 110 ? -14.733 -4.532 9.494 1.00 71.62 110 VAL A N 1
ATOM 858 C CA . VAL A 1 110 ? -15.552 -5.600 8.896 1.00 71.62 110 VAL A CA 1
ATOM 859 C C . VAL A 1 110 ? -16.785 -5.873 9.756 1.00 71.62 110 VAL A C 1
ATOM 861 O O . VAL A 1 110 ? -17.893 -5.934 9.226 1.00 71.62 110 VAL A O 1
ATOM 864 N N . LEU A 1 111 ? -16.615 -5.960 11.078 1.00 70.00 111 LEU A N 1
ATOM 865 C CA . LEU A 1 111 ? -17.724 -6.169 12.008 1.00 70.00 111 LEU A CA 1
ATOM 866 C C . LEU A 1 111 ? -18.716 -4.993 11.995 1.00 70.00 111 LEU A C 1
ATOM 868 O O . LEU A 1 111 ? -19.930 -5.196 12.038 1.00 70.00 111 LEU A O 1
ATOM 872 N N . GLU A 1 112 ? -18.212 -3.761 11.901 1.00 74.06 112 GLU A N 1
ATOM 873 C CA . GLU A 1 112 ? -19.040 -2.562 11.768 1.00 74.06 112 GLU A CA 1
ATOM 874 C C . GLU A 1 112 ? -19.835 -2.568 10.452 1.00 74.06 112 GLU A C 1
ATOM 876 O O . GLU A 1 112 ? -21.032 -2.279 10.447 1.00 74.06 112 GLU A O 1
ATOM 881 N N . GLN A 1 113 ? -19.199 -2.953 9.343 1.00 70.44 113 GLN A N 1
ATOM 882 C CA . GLN A 1 113 ? -19.852 -3.030 8.038 1.00 70.44 113 GLN A CA 1
ATOM 883 C C . GLN A 1 113 ? -20.925 -4.125 7.996 1.00 70.44 113 GLN A C 1
ATOM 885 O O . GLN A 1 113 ? -22.026 -3.892 7.499 1.00 70.44 113 GLN A O 1
ATOM 890 N N . GLN A 1 114 ? -20.647 -5.302 8.563 1.00 69.31 114 GLN A N 1
ATOM 891 C CA . GLN A 1 114 ? -21.630 -6.382 8.686 1.00 69.31 114 GLN A CA 1
ATOM 892 C C . GLN A 1 114 ? -22.839 -5.952 9.525 1.00 69.31 114 GLN A C 1
ATOM 894 O O . GLN A 1 114 ? -23.979 -6.217 9.143 1.00 69.31 114 GLN A O 1
ATOM 899 N N . ARG A 1 115 ? -22.608 -5.223 10.626 1.00 73.19 115 ARG A N 1
ATOM 900 C CA . ARG A 1 115 ? -23.683 -4.629 11.433 1.00 73.19 115 ARG A CA 1
ATOM 901 C C . ARG A 1 115 ? -24.528 -3.641 10.630 1.00 73.19 115 ARG A C 1
ATOM 903 O O . ARG A 1 115 ? -25.750 -3.722 10.692 1.00 73.19 115 ARG A O 1
ATOM 910 N N . LYS A 1 116 ? -23.907 -2.751 9.848 1.00 73.38 116 LYS A N 1
ATOM 911 C CA . LYS A 1 116 ? -24.623 -1.800 8.975 1.00 73.38 116 LYS A CA 1
ATOM 912 C C . LYS A 1 116 ? -25.490 -2.514 7.935 1.00 73.38 116 LYS A C 1
ATOM 914 O O . LYS A 1 116 ? -26.654 -2.160 7.783 1.00 73.38 116 LYS A O 1
ATOM 919 N N . ASN A 1 117 ? -24.965 -3.554 7.285 1.00 72.31 117 ASN A N 1
ATOM 920 C CA . ASN A 1 117 ? -25.715 -4.334 6.296 1.00 72.31 117 ASN A CA 1
ATOM 921 C C . ASN A 1 117 ? -26.932 -5.044 6.915 1.00 72.31 117 ASN A C 1
ATOM 923 O O . ASN A 1 117 ? -28.008 -5.057 6.322 1.00 72.31 117 ASN A O 1
ATOM 927 N N . LEU A 1 118 ? -26.787 -5.590 8.126 1.00 77.44 118 LEU A N 1
ATOM 928 C CA . LEU A 1 118 ? -27.890 -6.243 8.833 1.00 77.44 118 LEU A CA 1
ATOM 929 C C . LEU A 1 118 ? -29.003 -5.251 9.212 1.00 77.44 118 LEU A C 1
ATOM 931 O O . LEU A 1 118 ? -30.181 -5.579 9.097 1.00 77.44 118 LEU A O 1
ATOM 935 N N . ILE A 1 119 ? -28.636 -4.030 9.613 1.00 73.75 119 ILE A N 1
ATOM 936 C CA . ILE A 1 119 ? -29.594 -2.954 9.903 1.00 73.75 119 ILE A CA 1
ATOM 937 C C . ILE A 1 119 ? -30.378 -2.576 8.642 1.00 73.75 119 ILE A C 1
ATOM 939 O O . ILE A 1 119 ? -31.596 -2.445 8.709 1.00 73.75 119 ILE A O 1
ATOM 943 N N . LEU A 1 120 ? -29.704 -2.435 7.496 1.00 73.88 120 LEU A N 1
ATOM 944 C CA . LEU A 1 120 ? -30.359 -2.097 6.228 1.00 73.88 120 LEU A CA 1
ATOM 945 C C . LEU A 1 120 ? -31.364 -3.170 5.795 1.00 73.88 120 LEU A C 1
ATOM 947 O O . LEU A 1 120 ? -32.477 -2.835 5.408 1.00 73.88 120 LEU A O 1
ATOM 951 N N . HIS A 1 121 ? -31.015 -4.447 5.948 1.00 77.12 121 HIS A N 1
ATOM 952 C CA . HIS A 1 121 ? -31.916 -5.558 5.638 1.00 77.12 121 HIS A CA 1
ATOM 953 C C . HIS A 1 121 ? -33.158 -5.608 6.554 1.00 77.12 121 HIS A C 1
ATOM 955 O O . HIS A 1 121 ? -34.252 -5.928 6.098 1.00 77.12 121 HIS A O 1
ATOM 961 N N . GLU A 1 122 ? -33.031 -5.268 7.840 1.00 76.00 122 GLU A N 1
ATOM 962 C CA . GLU A 1 122 ? -34.181 -5.184 8.762 1.00 76.00 122 GLU A CA 1
ATOM 963 C C . GLU A 1 122 ? -35.078 -3.966 8.469 1.00 76.00 122 GLU A C 1
ATOM 965 O O . GLU A 1 122 ? -36.295 -4.028 8.655 1.00 76.00 122 GLU A O 1
ATOM 970 N N . VAL A 1 123 ? -34.494 -2.867 7.978 1.00 75.00 123 VAL A N 1
ATOM 971 C CA . VAL A 1 123 ? -35.244 -1.688 7.514 1.00 75.00 123 VAL A CA 1
ATOM 972 C C . VAL A 1 123 ? -36.013 -1.999 6.226 1.00 75.00 123 VAL A C 1
ATOM 974 O O . VAL A 1 123 ? -37.178 -1.620 6.126 1.00 75.00 123 VAL A O 1
ATOM 977 N N . ASP A 1 124 ? -35.403 -2.719 5.282 1.00 74.50 124 ASP A N 1
ATOM 978 C CA . ASP A 1 124 ? -36.030 -3.129 4.015 1.00 74.50 124 ASP A CA 1
ATOM 979 C C . ASP A 1 124 ? -37.197 -4.110 4.231 1.00 74.50 124 ASP A C 1
ATOM 981 O O . ASP A 1 124 ? -38.242 -4.015 3.592 1.00 74.50 124 ASP A O 1
ATOM 985 N N . LYS A 1 125 ? -37.096 -4.973 5.252 1.00 77.25 125 LYS A N 1
ATOM 986 C CA . LYS A 1 125 ? -38.200 -5.831 5.722 1.00 77.25 125 LYS A CA 1
ATOM 987 C C . LYS A 1 125 ? -39.380 -5.077 6.355 1.00 77.25 125 LYS A C 1
ATOM 989 O O . LYS A 1 125 ? -40.357 -5.709 6.754 1.00 77.25 125 LYS A O 1
ATOM 994 N N . GLY A 1 126 ? -39.308 -3.751 6.479 1.00 72.62 126 GLY A N 1
ATOM 995 C CA . GLY A 1 126 ? -40.396 -2.922 6.999 1.00 72.62 126 GLY A CA 1
ATOM 996 C C . GLY A 1 126 ? -40.552 -2.956 8.522 1.00 72.62 126 GLY A C 1
ATOM 997 O O . GLY A 1 126 ? -41.583 -2.526 9.045 1.00 72.62 126 GLY A O 1
ATOM 998 N N . VAL A 1 127 ? -39.547 -3.446 9.259 1.00 74.75 127 VAL A N 1
ATOM 999 C CA . VAL A 1 127 ? -39.566 -3.439 10.728 1.00 74.75 127 VAL A CA 1
ATOM 1000 C C . VAL A 1 127 ? -39.508 -1.994 11.230 1.00 74.75 127 VAL A C 1
ATOM 1002 O O . VAL A 1 127 ? -38.774 -1.147 10.711 1.00 74.75 127 VAL A O 1
ATOM 1005 N N . LYS A 1 128 ? -40.299 -1.671 12.260 1.00 76.50 128 LYS A N 1
ATOM 1006 C CA . LYS A 1 128 ? -40.360 -0.305 12.791 1.00 76.50 128 LYS A CA 1
ATOM 1007 C C . LYS A 1 128 ? -38.988 0.101 13.333 1.00 76.50 128 LYS A C 1
ATOM 1009 O O . LYS A 1 128 ? -38.379 -0.588 14.144 1.00 76.50 128 LYS A O 1
ATOM 1014 N N . LYS A 1 129 ? -38.539 1.299 12.953 1.00 71.31 129 LYS A N 1
ATOM 1015 C CA . LYS A 1 129 ? -37.240 1.888 13.335 1.00 71.31 129 LYS A CA 1
ATOM 1016 C C . LYS A 1 129 ? -36.966 1.878 14.848 1.00 71.31 129 LYS A C 1
ATOM 1018 O O . LYS A 1 129 ? -35.817 1.756 15.258 1.00 71.31 129 LYS A O 1
ATOM 1023 N N . LYS A 1 130 ? -38.015 1.980 15.673 1.00 71.50 130 LYS A N 1
ATOM 1024 C CA . LYS A 1 130 ? -37.922 1.898 17.140 1.00 71.50 130 LYS A CA 1
ATOM 1025 C C . LYS A 1 130 ? -37.479 0.510 17.616 1.00 71.50 130 LYS A C 1
ATOM 1027 O O . LYS A 1 130 ? -36.614 0.421 18.480 1.00 71.50 130 LYS A O 1
ATOM 1032 N N . ASP A 1 131 ? -38.008 -0.544 17.004 1.00 74.88 131 ASP A N 1
ATOM 1033 C CA . ASP A 1 131 ? -37.720 -1.932 17.373 1.00 74.88 131 ASP A CA 1
ATOM 1034 C C . ASP A 1 131 ? -36.309 -2.334 16.921 1.00 74.88 131 ASP A C 1
ATOM 1036 O O . ASP A 1 131 ? -35.590 -3.021 17.640 1.00 74.88 131 ASP A O 1
ATOM 1040 N N . ILE A 1 132 ? -35.857 -1.812 15.775 1.00 72.75 132 ILE A N 1
ATOM 1041 C CA . ILE A 1 132 ? -34.472 -1.957 15.297 1.00 72.75 132 ILE A CA 1
ATOM 1042 C C . ILE A 1 132 ? -33.498 -1.239 16.245 1.00 72.75 132 ILE A C 1
ATOM 1044 O O . ILE A 1 132 ? -32.471 -1.798 16.625 1.00 72.75 132 ILE A O 1
ATOM 1048 N N . ALA A 1 133 ? -33.822 -0.016 16.677 1.00 70.06 133 ALA A N 1
ATOM 1049 C CA . ALA A 1 133 ? -32.988 0.730 17.618 1.00 70.06 133 ALA A CA 1
ATOM 1050 C C . ALA A 1 133 ? -32.846 -0.001 18.966 1.00 70.06 133 ALA A C 1
ATOM 1052 O O . ALA A 1 133 ? -31.739 -0.082 19.494 1.00 70.06 133 ALA A O 1
ATOM 1053 N N . LEU A 1 134 ? -33.930 -0.603 19.466 1.00 75.75 134 LEU A N 1
ATOM 1054 C CA . LEU A 1 134 ? -33.928 -1.458 20.659 1.00 75.75 134 LEU A CA 1
ATOM 1055 C C . LEU A 1 134 ? -33.100 -2.737 20.463 1.00 75.75 134 LEU A C 1
ATOM 1057 O O . LEU A 1 134 ? -32.264 -3.052 21.305 1.00 75.75 134 LEU A O 1
ATOM 1061 N N . LYS A 1 135 ? -33.273 -3.438 19.334 1.00 74.38 135 LYS A N 1
ATOM 1062 C CA . LYS A 1 135 ? -32.567 -4.694 19.011 1.00 74.38 135 LYS A CA 1
ATOM 1063 C C . LYS A 1 135 ? -31.048 -4.522 18.912 1.00 74.38 135 LYS A C 1
ATOM 1065 O O . LYS A 1 135 ? -30.307 -5.445 19.238 1.00 74.38 135 LYS A O 1
ATOM 1070 N N . PHE A 1 136 ? -30.583 -3.353 18.470 1.00 71.06 136 PHE A N 1
ATOM 1071 C CA . PHE A 1 136 ? -29.157 -3.061 18.291 1.00 71.06 136 PHE A CA 1
ATOM 1072 C C . PHE A 1 136 ? -28.573 -2.070 19.315 1.00 71.06 136 PHE A C 1
ATOM 1074 O O . PHE A 1 136 ? -27.382 -1.773 19.249 1.00 71.06 136 PHE A O 1
ATOM 1081 N N . GLY A 1 137 ? -29.375 -1.578 20.266 1.00 68.88 137 GLY A N 1
ATOM 1082 C CA . GLY A 1 137 ? -28.926 -0.686 21.342 1.00 68.88 137 GLY A CA 1
ATOM 1083 C C . GLY A 1 137 ? -28.559 0.737 20.897 1.00 68.88 137 GLY A C 1
ATOM 1084 O O . GLY A 1 137 ? -27.697 1.364 21.509 1.00 68.88 137 GLY A O 1
ATOM 1085 N N . PHE A 1 138 ? -29.173 1.259 19.832 1.00 69.44 138 PHE A N 1
ATOM 1086 C CA . PHE A 1 138 ? -28.903 2.613 19.335 1.00 69.44 138 PHE A CA 1
ATOM 1087 C C . PHE A 1 138 ? -29.846 3.660 19.932 1.00 69.44 138 PHE A C 1
ATOM 1089 O O . PHE A 1 138 ? -31.032 3.404 20.141 1.00 69.44 138 PHE A O 1
ATOM 1096 N N . LEU A 1 139 ? -29.354 4.896 20.085 1.00 64.94 139 LEU A N 1
ATOM 1097 C CA . LEU A 1 139 ? -30.241 6.045 20.257 1.00 64.94 139 LEU A CA 1
ATOM 1098 C C . LEU A 1 139 ? -31.054 6.256 18.960 1.00 64.94 139 LEU A C 1
ATOM 1100 O O . LEU A 1 139 ? -30.480 6.187 17.867 1.00 64.94 139 LEU A O 1
ATOM 1104 N N . PRO A 1 140 ? -32.358 6.584 19.040 1.00 59.12 140 PRO A N 1
ATOM 1105 C CA . PRO A 1 140 ? -33.239 6.727 17.871 1.00 59.12 140 PRO A CA 1
ATOM 1106 C C . PRO A 1 140 ? -32.708 7.683 16.784 1.00 59.12 140 PRO A C 1
ATOM 1108 O O . PRO A 1 140 ? -32.965 7.495 15.592 1.00 59.12 140 PRO A O 1
ATOM 1111 N N . ASN A 1 141 ? -31.922 8.688 17.185 1.00 61.38 141 ASN A N 1
ATOM 1112 C CA . ASN A 1 141 ? -31.321 9.669 16.282 1.00 61.38 141 ASN A CA 1
ATOM 1113 C C . ASN A 1 141 ? -30.166 9.102 15.435 1.00 61.38 141 ASN A C 1
ATOM 1115 O O . ASN A 1 141 ? -29.971 9.564 14.311 1.00 61.38 141 ASN A O 1
ATOM 1119 N N . SER A 1 142 ? -29.444 8.081 15.912 1.00 61.31 142 SER A N 1
ATOM 1120 C CA . SER A 1 142 ? -28.330 7.453 15.180 1.00 61.31 142 SER A CA 1
ATOM 1121 C C . SER A 1 142 ? -28.809 6.589 14.014 1.00 61.31 142 SER A C 1
ATOM 1123 O O . SER A 1 142 ? -28.154 6.526 12.977 1.00 61.31 142 SER A O 1
ATOM 1125 N N . LEU A 1 143 ? -29.983 5.963 14.135 1.00 67.88 143 LEU A N 1
ATOM 1126 C CA . LEU A 1 143 ? -30.546 5.155 13.050 1.00 67.88 143 LEU A CA 1
ATOM 1127 C C . LEU A 1 143 ? -30.921 6.027 11.838 1.00 67.88 143 LEU A C 1
ATOM 1129 O O . LEU A 1 143 ? -30.734 5.633 10.690 1.00 67.88 143 LEU A O 1
ATOM 1133 N N . SER A 1 144 ? -31.406 7.245 12.093 1.00 64.81 144 SER A N 1
ATOM 1134 C CA . SER A 1 144 ? -31.823 8.180 11.043 1.00 64.81 144 SER A CA 1
ATOM 1135 C C . SER A 1 144 ? -30.644 8.716 10.224 1.00 64.81 144 SER A C 1
ATOM 1137 O O . SER A 1 144 ? -30.784 8.913 9.018 1.00 64.81 144 SER A O 1
ATOM 1139 N N . THR A 1 145 ? -29.478 8.933 10.842 1.00 66.38 145 THR A N 1
ATOM 1140 C CA . THR A 1 145 ? -28.248 9.314 10.126 1.00 66.38 145 THR A CA 1
ATOM 1141 C C . THR A 1 145 ? -27.625 8.144 9.372 1.00 66.38 145 THR A C 1
ATOM 1143 O O . THR A 1 145 ? -27.120 8.359 8.273 1.00 66.38 145 THR A O 1
ATOM 1146 N N . ILE A 1 146 ? -27.700 6.918 9.905 1.00 67.19 146 ILE A N 1
ATOM 1147 C CA . ILE A 1 146 ? -27.238 5.707 9.205 1.00 67.19 146 ILE A CA 1
ATOM 1148 C C . ILE A 1 146 ? -28.047 5.488 7.919 1.00 67.19 146 ILE A C 1
ATOM 1150 O O . ILE A 1 146 ? -27.443 5.341 6.861 1.00 67.19 146 ILE A O 1
ATOM 1154 N N . ILE A 1 147 ? -29.382 5.572 7.988 1.00 68.00 147 ILE A N 1
ATOM 1155 C CA . ILE A 1 147 ? -30.267 5.448 6.814 1.00 68.00 147 ILE A CA 1
ATOM 1156 C C . ILE A 1 147 ? -30.018 6.593 5.811 1.00 68.00 147 ILE A C 1
ATOM 1158 O O . ILE A 1 147 ? -29.815 6.365 4.625 1.00 68.00 147 ILE A O 1
ATOM 1162 N N . LYS A 1 148 ? -29.922 7.847 6.277 1.00 69.81 148 LYS A N 1
ATOM 1163 C CA . LYS A 1 148 ? -29.627 8.986 5.383 1.00 69.81 148 LYS A CA 1
ATOM 1164 C C . LYS A 1 148 ? -28.257 8.897 4.703 1.00 69.81 148 LYS A C 1
ATOM 1166 O O . LYS A 1 148 ? -28.073 9.473 3.632 1.00 69.81 148 LYS A O 1
ATOM 1171 N N . ASN A 1 149 ? -27.276 8.256 5.336 1.00 61.84 149 ASN A N 1
ATOM 1172 C CA . ASN A 1 149 ? -25.958 8.055 4.741 1.00 61.84 149 ASN A CA 1
ATOM 1173 C C . ASN A 1 149 ? -25.934 6.848 3.793 1.00 61.84 149 ASN A C 1
ATOM 1175 O O . ASN A 1 149 ? -25.212 6.918 2.804 1.00 61.84 149 ASN A O 1
ATOM 1179 N N . SER A 1 150 ? -26.730 5.795 4.023 1.00 57.38 150 SER A N 1
ATOM 1180 C CA . SER A 1 150 ? -26.837 4.673 3.077 1.00 57.38 150 SER A CA 1
ATOM 1181 C C . SER A 1 150 ? -27.462 5.092 1.748 1.00 57.38 150 SER A C 1
ATOM 1183 O O . SER A 1 150 ? -26.929 4.734 0.702 1.00 57.38 150 SER A O 1
ATOM 1185 N N . ASP A 1 151 ? -28.492 5.944 1.765 1.00 54.00 151 ASP A N 1
ATOM 1186 C CA . ASP A 1 151 ? -29.122 6.464 0.538 1.00 54.00 151 ASP A CA 1
ATOM 1187 C C . ASP A 1 151 ? -28.141 7.299 -0.306 1.00 54.00 151 ASP A C 1
ATOM 1189 O O . ASP A 1 151 ? -28.174 7.293 -1.536 1.00 54.00 151 ASP A O 1
ATOM 1193 N N . LYS A 1 152 ? -27.208 8.003 0.348 1.00 56.34 152 LYS A N 1
ATOM 1194 C CA . LYS A 1 152 ? -26.131 8.745 -0.330 1.00 56.34 152 LYS A CA 1
ATOM 1195 C C . LYS A 1 152 ? -25.063 7.830 -0.929 1.00 56.34 152 LYS A C 1
ATOM 1197 O O . LYS A 1 152 ? -24.408 8.232 -1.883 1.00 56.34 152 LYS A O 1
ATOM 1202 N N . MET A 1 153 ? -24.871 6.635 -0.368 1.00 49.31 153 MET A N 1
ATOM 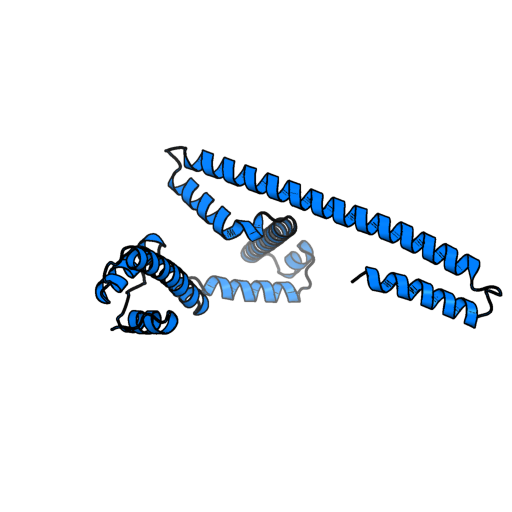1203 C CA . MET A 1 153 ? -23.920 5.647 -0.881 1.00 49.31 153 MET A CA 1
ATOM 1204 C C . MET A 1 153 ? -24.509 4.848 -2.049 1.00 49.31 153 MET A C 1
ATOM 1206 O O . MET A 1 153 ? -23.796 4.606 -3.013 1.00 49.31 153 MET A O 1
ATOM 1210 N N . GLN A 1 154 ? -25.805 4.520 -2.018 1.00 48.88 154 GLN A N 1
ATOM 1211 C CA . GLN A 1 154 ? -26.483 3.789 -3.098 1.00 48.88 154 GLN A CA 1
ATOM 1212 C C . GLN A 1 154 ? -26.695 4.641 -4.365 1.00 48.88 154 GLN A C 1
ATOM 1214 O O . GLN A 1 154 ? -26.676 4.122 -5.475 1.00 48.88 154 GLN A O 1
ATOM 1219 N N . ASN A 1 155 ? -26.809 5.966 -4.227 1.00 39.62 155 ASN A N 1
ATOM 1220 C CA . ASN A 1 155 ? -26.852 6.896 -5.365 1.00 39.62 155 ASN A CA 1
ATOM 1221 C C . ASN A 1 155 ? -25.467 7.226 -5.961 1.00 39.62 155 ASN A C 1
ATOM 1223 O O . ASN A 1 155 ? -25.372 8.030 -6.887 1.00 39.62 155 ASN A O 1
ATOM 1227 N N . PHE A 1 156 ? -24.383 6.643 -5.438 1.00 39.75 156 PHE A N 1
ATOM 1228 C CA . PHE A 1 156 ? -23.032 6.848 -5.967 1.00 39.75 156 PHE A CA 1
ATOM 1229 C C . PHE A 1 156 ? -22.665 5.846 -7.081 1.00 39.75 156 PHE A C 1
ATOM 1231 O O . PHE A 1 156 ? -21.644 6.017 -7.744 1.00 39.75 156 PHE A O 1
ATOM 1238 N N . ASP A 1 157 ? -23.519 4.853 -7.346 1.00 37.81 157 ASP A N 1
ATOM 1239 C CA . ASP A 1 157 ? -23.227 3.742 -8.264 1.00 37.81 157 ASP A CA 1
ATOM 1240 C C . ASP A 1 157 ? -23.608 3.987 -9.739 1.00 37.81 157 ASP A C 1
ATOM 1242 O O . ASP A 1 157 ? -23.589 3.061 -10.546 1.00 37.81 157 ASP A O 1
ATOM 1246 N N . SER A 1 158 ? -23.892 5.226 -10.161 1.00 41.25 158 SER A N 1
ATOM 1247 C CA . SER A 1 158 ? -24.204 5.507 -11.578 1.00 41.25 158 SER A CA 1
ATOM 1248 C C . SER A 1 158 ? -23.532 6.739 -12.182 1.00 41.25 158 SER A C 1
ATOM 1250 O O . SER A 1 158 ? -23.917 7.192 -13.259 1.00 41.25 158 SER A O 1
ATOM 1252 N N . SER A 1 159 ? -22.491 7.282 -11.554 1.00 37.12 159 SER A N 1
ATOM 1253 C CA . SER A 1 159 ? -21.629 8.251 -12.231 1.00 37.12 159 SER A CA 1
ATOM 1254 C C . SER A 1 159 ? -20.188 8.017 -11.816 1.00 37.12 159 SER A C 1
ATOM 1256 O O . SER A 1 159 ? -19.795 8.281 -10.680 1.00 37.12 159 SER A O 1
ATOM 1258 N N . ASN A 1 160 ? -19.413 7.529 -12.779 1.00 47.84 160 ASN A N 1
ATOM 1259 C CA . ASN A 1 160 ? -17.972 7.374 -12.741 1.00 47.84 160 ASN A CA 1
ATOM 1260 C C . ASN A 1 160 ? -17.297 8.735 -12.472 1.00 47.84 160 ASN A C 1
ATOM 1262 O O . ASN A 1 160 ? -16.811 9.416 -13.370 1.00 47.84 160 ASN A O 1
ATOM 1266 N N . SER A 1 161 ? -17.288 9.159 -11.214 1.00 42.81 161 SER A N 1
ATOM 1267 C CA . SER A 1 161 ? -16.459 10.247 -10.721 1.00 42.81 161 SER A CA 1
ATOM 1268 C C . SER A 1 161 ? -15.382 9.604 -9.873 1.00 42.81 161 SER A C 1
ATOM 1270 O O . SER A 1 161 ? -15.402 9.636 -8.643 1.00 42.81 161 SER A O 1
ATOM 1272 N N . CYS A 1 162 ? -14.439 8.962 -10.565 1.00 39.75 162 CYS A N 1
ATOM 1273 C CA . CYS A 1 162 ? -13.129 8.672 -10.015 1.00 39.75 162 CYS A CA 1
ATOM 1274 C C . CYS A 1 162 ? -12.630 9.971 -9.365 1.00 39.75 162 CYS A C 1
ATOM 1276 O O . CYS A 1 162 ? -12.340 10.957 -10.055 1.00 39.75 162 CYS A O 1
ATOM 1278 N N . SER A 1 163 ? -12.676 9.989 -8.027 1.00 43.28 163 SER A N 1
ATOM 1279 C CA . SER A 1 163 ? -12.357 11.139 -7.188 1.00 43.28 163 SER A CA 1
ATOM 1280 C C . SER A 1 163 ? -11.076 11.784 -7.701 1.00 43.28 163 SER A C 1
ATOM 1282 O O . SER A 1 163 ? -10.134 11.081 -8.062 1.00 43.28 163 SER A O 1
ATOM 1284 N N . LYS A 1 164 ? -11.010 13.119 -7.734 1.00 49.25 164 LYS A N 1
ATOM 1285 C CA . LYS A 1 164 ? -9.816 13.856 -8.189 1.00 49.25 164 LYS A CA 1
ATOM 1286 C C . LYS A 1 164 ? -8.524 13.325 -7.539 1.00 49.25 164 LYS A C 1
ATOM 1288 O O . LYS A 1 164 ? -7.485 13.356 -8.178 1.00 49.25 164 LYS A O 1
ATOM 1293 N N . HIS A 1 165 ? -8.617 12.766 -6.328 1.00 41.47 165 HIS A N 1
ATOM 1294 C CA . HIS A 1 165 ? -7.533 12.066 -5.632 1.00 41.47 165 HIS A CA 1
ATOM 1295 C C . HIS A 1 165 ? -7.074 10.756 -6.298 1.00 41.47 165 HIS A C 1
ATOM 1297 O O . HIS A 1 165 ? -5.876 10.513 -6.406 1.00 41.47 165 HIS A O 1
ATOM 1303 N N . LEU A 1 166 ? -8.002 9.922 -6.775 1.00 46.75 166 LEU A N 1
ATOM 1304 C CA . LEU A 1 166 ? -7.680 8.687 -7.495 1.00 46.75 166 LEU A CA 1
ATOM 1305 C C . LEU A 1 166 ? -7.024 9.002 -8.844 1.00 46.75 166 LEU A C 1
ATOM 1307 O O . LEU A 1 166 ? -6.013 8.393 -9.171 1.00 46.75 166 LEU A O 1
ATOM 1311 N N . LYS A 1 167 ? -7.509 10.015 -9.579 1.00 50.00 167 LYS A N 1
ATOM 1312 C CA . LYS A 1 167 ? -6.854 10.482 -10.818 1.00 50.00 167 LYS A CA 1
ATOM 1313 C C . LYS A 1 167 ? -5.420 10.971 -10.586 1.00 50.00 167 LYS A C 1
ATOM 1315 O O . LYS A 1 167 ? -4.566 10.748 -11.442 1.00 50.00 167 LYS A O 1
ATOM 1320 N N . THR A 1 168 ? -5.146 11.600 -9.442 1.00 53.25 168 THR A N 1
ATOM 1321 C CA . THR A 1 168 ? -3.780 11.981 -9.052 1.00 53.25 168 THR A CA 1
ATOM 1322 C C . THR A 1 168 ? -2.910 10.745 -8.797 1.00 53.25 168 THR A C 1
ATOM 1324 O O . THR A 1 168 ? -1.846 10.641 -9.399 1.00 53.25 168 THR A O 1
ATOM 1327 N N . CYS A 1 169 ? -3.395 9.763 -8.024 1.00 52.56 169 CYS A N 1
ATOM 1328 C CA . CYS A 1 169 ? -2.678 8.501 -7.774 1.00 52.56 169 CYS A CA 1
ATOM 1329 C C . CYS A 1 169 ? -2.375 7.706 -9.059 1.00 52.56 169 CYS A C 1
ATOM 1331 O O . CYS A 1 169 ? -1.265 7.213 -9.236 1.00 52.56 169 CYS A O 1
ATOM 1333 N N . VAL A 1 170 ? -3.339 7.621 -9.983 1.00 58.22 170 VAL A N 1
ATOM 1334 C CA . VAL A 1 170 ? -3.203 6.895 -11.263 1.00 58.22 170 VAL A CA 1
ATOM 1335 C C . VAL A 1 170 ? -2.065 7.466 -12.117 1.00 58.22 170 VAL A C 1
ATOM 1337 O O . VAL A 1 170 ? -1.308 6.723 -12.740 1.00 58.22 170 VAL A O 1
ATOM 1340 N N . CYS A 1 171 ? -1.918 8.792 -12.131 1.00 63.53 171 CYS A N 1
ATOM 1341 C CA . CYS A 1 171 ? -0.844 9.465 -12.858 1.00 63.53 171 CYS A CA 1
ATOM 1342 C C . CYS A 1 171 ? 0.527 9.205 -12.207 1.00 63.53 171 CYS A C 1
ATOM 1344 O O . CYS A 1 171 ? 1.516 9.011 -12.909 1.00 63.53 171 CYS A O 1
ATOM 1346 N N . GLU A 1 172 ? 0.588 9.137 -10.873 1.00 77.94 172 GLU A N 1
ATOM 1347 C CA . GLU A 1 172 ? 1.842 8.948 -10.134 1.00 77.94 172 GLU A CA 1
ATOM 1348 C C . GLU A 1 172 ? 2.478 7.567 -10.335 1.00 77.94 172 GLU A C 1
ATOM 1350 O O . GLU A 1 172 ? 3.703 7.470 -10.436 1.00 77.94 172 GLU A O 1
ATOM 1355 N N . ASP A 1 173 ? 1.681 6.498 -10.410 1.00 81.56 173 ASP A N 1
ATOM 1356 C CA . ASP A 1 173 ? 2.204 5.141 -10.616 1.00 81.56 173 ASP A CA 1
ATOM 1357 C C . ASP A 1 173 ? 2.815 4.971 -12.014 1.00 81.56 173 ASP A C 1
ATOM 1359 O O . ASP A 1 173 ? 3.908 4.411 -12.165 1.00 81.56 173 ASP A O 1
ATOM 1363 N N . VAL A 1 174 ? 2.138 5.510 -13.035 1.00 87.00 174 VAL A N 1
ATOM 1364 C CA . VAL A 1 174 ? 2.639 5.528 -14.416 1.00 87.00 174 VAL A CA 1
ATOM 1365 C C . VAL A 1 174 ? 3.897 6.391 -14.507 1.00 87.00 174 VAL A C 1
ATOM 1367 O O . VAL A 1 174 ? 4.897 5.950 -15.074 1.00 87.00 174 VAL A O 1
ATOM 1370 N N . ASP A 1 175 ? 3.900 7.573 -13.886 1.00 89.00 175 ASP A N 1
ATOM 1371 C CA . ASP A 1 175 ? 5.063 8.463 -13.863 1.00 89.00 175 ASP A CA 1
ATOM 1372 C C . ASP A 1 175 ? 6.290 7.778 -13.236 1.00 89.00 175 ASP A C 1
ATOM 1374 O O . ASP A 1 175 ? 7.381 7.820 -13.808 1.00 89.00 175 ASP A O 1
ATOM 1378 N N . LYS A 1 176 ? 6.128 7.080 -12.101 1.00 88.94 176 LYS A N 1
ATOM 1379 C CA . LYS A 1 176 ? 7.219 6.332 -11.446 1.00 88.94 176 LYS A CA 1
ATOM 1380 C C . LYS A 1 176 ? 7.774 5.220 -12.339 1.00 88.94 176 LYS A C 1
ATOM 1382 O O . LYS A 1 176 ? 8.994 5.054 -12.420 1.00 88.94 176 LYS A O 1
ATOM 1387 N N . ALA A 1 177 ? 6.903 4.466 -13.012 1.00 89.25 177 ALA A N 1
ATOM 1388 C CA . ALA A 1 177 ? 7.309 3.387 -13.912 1.00 89.25 177 ALA A CA 1
ATOM 1389 C C . ALA A 1 177 ? 8.102 3.920 -15.117 1.00 89.25 177 ALA A C 1
ATOM 1391 O O . ALA A 1 177 ? 9.187 3.416 -15.425 1.00 89.25 177 ALA A O 1
ATOM 1392 N N . VAL A 1 178 ? 7.605 4.991 -15.745 1.00 91.44 178 VAL A N 1
ATOM 1393 C CA . VAL A 1 178 ? 8.270 5.666 -16.868 1.00 91.44 178 VAL A CA 1
ATOM 1394 C C . VAL A 1 178 ? 9.611 6.246 -16.429 1.00 91.44 178 VAL A C 1
ATOM 1396 O O . VAL A 1 178 ? 10.614 6.063 -17.117 1.00 91.44 178 VAL A O 1
ATOM 1399 N N . LEU A 1 179 ? 9.667 6.894 -15.265 1.00 90.81 179 LEU A N 1
ATOM 1400 C CA . LEU A 1 179 ? 10.898 7.469 -14.734 1.00 90.81 179 LEU A CA 1
ATOM 1401 C C . LEU A 1 179 ? 11.966 6.398 -14.503 1.00 90.81 179 LEU A C 1
ATOM 1403 O O . LEU A 1 179 ? 13.114 6.581 -14.906 1.00 90.81 179 LEU A O 1
ATOM 1407 N N . LYS A 1 180 ? 11.604 5.267 -13.887 1.00 92.00 180 LYS A N 1
ATOM 1408 C CA . LYS A 1 180 ? 12.535 4.153 -13.661 1.00 92.00 180 LYS A CA 1
ATOM 1409 C C . LYS A 1 180 ? 13.083 3.609 -14.980 1.00 92.00 180 LYS A C 1
ATOM 1411 O O . LYS A 1 180 ? 14.283 3.382 -15.100 1.00 92.00 180 LYS A O 1
ATOM 1416 N N . TRP A 1 181 ? 12.217 3.457 -15.978 1.00 92.81 181 TRP A N 1
ATOM 1417 C CA . TRP A 1 181 ? 12.620 3.024 -17.311 1.00 92.81 181 TRP A CA 1
ATOM 1418 C C . TRP A 1 181 ? 13.577 4.020 -17.988 1.00 92.81 181 TRP A C 1
ATOM 1420 O O . TRP A 1 181 ? 14.587 3.600 -18.551 1.00 92.81 181 TRP A O 1
ATOM 1430 N N . ILE A 1 182 ? 13.325 5.329 -17.875 1.00 89.19 182 ILE A N 1
ATOM 1431 C CA . ILE A 1 182 ? 14.218 6.369 -18.412 1.00 89.19 182 ILE A CA 1
ATOM 1432 C C . ILE A 1 182 ? 15.608 6.300 -17.776 1.00 89.19 182 ILE A C 1
ATOM 1434 O O . ILE A 1 182 ? 16.595 6.412 -18.499 1.00 89.19 182 ILE A O 1
ATOM 1438 N N . HIS A 1 183 ? 15.707 6.082 -16.461 1.00 89.50 183 HIS A N 1
ATOM 1439 C CA . HIS A 1 183 ? 17.003 5.897 -15.796 1.00 89.50 183 HIS A CA 1
ATOM 1440 C C . HIS A 1 183 ? 17.754 4.696 -16.378 1.00 89.50 183 HIS A C 1
ATOM 1442 O O . HIS A 1 183 ? 18.880 4.850 -16.834 1.00 89.50 183 HIS A O 1
ATOM 1448 N N . THR A 1 184 ? 17.089 3.545 -16.509 1.00 88.25 184 THR A N 1
ATOM 1449 C CA . THR A 1 184 ? 17.697 2.346 -17.110 1.00 88.25 184 THR A CA 1
ATOM 1450 C C . THR A 1 184 ? 18.170 2.567 -18.550 1.00 88.25 184 THR A C 1
ATOM 1452 O O . THR A 1 184 ? 19.161 1.980 -18.973 1.00 88.25 184 THR A O 1
ATOM 1455 N N . MET A 1 185 ? 17.466 3.384 -19.333 1.00 86.44 185 MET A N 1
ATOM 1456 C CA . MET A 1 185 ? 17.865 3.700 -20.707 1.00 86.44 185 MET A CA 1
ATOM 1457 C C . MET A 1 185 ? 19.020 4.709 -20.766 1.00 86.44 185 MET A C 1
ATOM 1459 O O . MET A 1 185 ? 19.886 4.581 -21.631 1.00 86.44 185 MET A O 1
ATOM 1463 N N . ARG A 1 186 ? 19.080 5.659 -19.823 1.00 86.00 186 ARG A N 1
ATOM 1464 C CA . ARG A 1 186 ? 20.224 6.570 -19.655 1.00 86.00 186 ARG A CA 1
ATOM 1465 C C . ARG A 1 186 ? 21.486 5.825 -19.239 1.00 86.00 186 ARG A C 1
ATOM 1467 O O . ARG A 1 186 ? 22.532 6.087 -19.816 1.00 86.00 186 ARG A O 1
ATOM 1474 N N . ASP A 1 187 ? 21.373 4.848 -18.341 1.00 85.69 187 ASP A N 1
ATOM 1475 C CA . ASP A 1 187 ? 22.497 3.985 -17.945 1.00 85.69 187 ASP A CA 1
ATOM 1476 C C . ASP A 1 187 ? 23.062 3.201 -19.142 1.00 85.69 187 ASP A C 1
ATOM 1478 O O . ASP A 1 187 ? 24.245 2.877 -19.196 1.00 85.69 187 ASP A O 1
ATOM 1482 N N . LYS A 1 188 ? 22.213 2.925 -20.138 1.00 86.12 188 LYS A N 1
ATOM 1483 C CA . LYS A 1 188 ? 22.582 2.265 -21.397 1.00 86.12 188 LYS A CA 1
ATOM 1484 C C . LYS A 1 188 ? 22.995 3.242 -22.505 1.00 86.12 188 LYS A C 1
ATOM 1486 O O . LYS A 1 188 ? 23.197 2.804 -23.633 1.00 86.12 188 LYS A O 1
ATOM 1491 N N . ASN A 1 189 ? 23.098 4.542 -22.213 1.00 82.81 189 ASN A N 1
ATOM 1492 C CA . ASN A 1 189 ? 23.387 5.613 -23.175 1.00 82.81 189 ASN A CA 1
ATOM 1493 C C . ASN A 1 189 ? 22.461 5.628 -24.408 1.00 82.81 189 ASN A C 1
ATOM 1495 O O . ASN A 1 189 ? 22.857 6.064 -25.489 1.00 82.81 189 ASN A O 1
ATOM 1499 N N . VAL A 1 190 ? 21.210 5.176 -24.264 1.00 80.06 190 VAL A N 1
ATOM 1500 C CA . VAL A 1 190 ? 20.238 5.184 -25.364 1.00 80.06 190 VAL A CA 1
ATOM 1501 C C . VAL A 1 190 ? 19.519 6.536 -25.392 1.00 80.06 190 VAL A C 1
ATOM 1503 O O . VAL A 1 190 ? 18.894 6.905 -24.392 1.00 80.06 190 VAL A O 1
ATOM 1506 N N . PRO A 1 191 ? 19.550 7.286 -26.509 1.00 78.00 191 PRO A N 1
ATOM 1507 C CA . PRO A 1 191 ? 18.783 8.517 -26.629 1.00 78.00 191 PRO A CA 1
ATOM 1508 C C . PRO A 1 191 ? 17.282 8.204 -26.671 1.00 78.00 191 PRO A C 1
ATOM 1510 O O . PRO A 1 191 ? 16.823 7.360 -27.439 1.00 78.00 191 PRO A O 1
ATOM 1513 N N . ILE A 1 192 ? 16.506 8.896 -25.836 1.00 84.94 192 ILE A N 1
ATOM 1514 C CA . ILE A 1 192 ? 15.064 8.668 -25.689 1.00 84.94 192 ILE A CA 1
ATOM 1515 C C . ILE A 1 192 ? 14.314 9.873 -26.249 1.00 84.94 192 ILE A C 1
ATOM 1517 O O . ILE A 1 192 ? 14.442 10.988 -25.741 1.00 84.94 192 ILE A O 1
ATOM 1521 N N . SER A 1 193 ? 13.501 9.647 -27.278 1.00 87.06 193 SER A N 1
ATOM 1522 C CA . SER A 1 193 ? 12.654 10.683 -27.865 1.00 87.06 193 SER A CA 1
ATOM 1523 C C . SER A 1 193 ? 11.347 10.863 -27.080 1.00 87.06 193 SER A C 1
ATOM 1525 O O . SER A 1 193 ? 10.851 9.948 -26.423 1.00 87.06 193 SER A O 1
ATOM 1527 N N . GLY A 1 194 ? 10.757 12.060 -27.151 1.00 85.94 194 GLY A N 1
ATOM 1528 C CA . GLY A 1 194 ? 9.480 12.372 -26.492 1.00 85.94 194 GLY A CA 1
ATOM 1529 C C . GLY A 1 194 ? 8.327 11.419 -26.854 1.00 85.94 194 GLY A C 1
ATOM 1530 O O . GLY A 1 194 ? 7.681 10.908 -25.939 1.00 85.94 194 GLY A O 1
ATOM 1531 N N . PRO A 1 195 ? 8.094 11.117 -28.146 1.00 88.81 195 PRO A N 1
ATOM 1532 C CA . PRO A 1 195 ? 7.077 10.147 -28.558 1.00 88.81 195 PRO A CA 1
ATOM 1533 C C . PRO A 1 195 ? 7.308 8.749 -27.975 1.00 88.81 195 PRO A C 1
ATOM 1535 O O . PRO A 1 195 ? 6.361 8.079 -27.575 1.00 88.81 195 PRO A O 1
ATOM 1538 N N . PHE A 1 196 ? 8.570 8.339 -27.837 1.00 88.62 196 PHE A N 1
ATOM 1539 C CA . PHE A 1 196 ? 8.919 7.037 -27.275 1.00 88.62 196 PHE A CA 1
ATOM 1540 C C . PHE A 1 196 ? 8.627 6.949 -25.767 1.00 88.62 196 PHE A C 1
ATOM 1542 O O . PHE A 1 196 ? 8.218 5.904 -25.263 1.00 88.62 196 PHE A O 1
ATOM 1549 N N . ILE A 1 197 ? 8.749 8.069 -25.045 1.00 90.19 197 ILE A N 1
ATOM 1550 C CA . ILE A 1 197 ? 8.318 8.173 -23.642 1.00 90.19 197 ILE A CA 1
ATOM 1551 C C . ILE A 1 197 ? 6.799 7.995 -23.531 1.00 90.19 197 ILE A C 1
ATOM 1553 O O . ILE A 1 197 ? 6.336 7.281 -22.643 1.00 90.19 197 ILE A O 1
ATOM 1557 N N . ILE A 1 198 ? 6.027 8.611 -24.431 1.00 91.19 198 ILE A N 1
ATOM 1558 C CA . ILE A 1 198 ? 4.561 8.491 -24.456 1.00 91.19 198 ILE A CA 1
ATOM 1559 C C . ILE A 1 198 ? 4.141 7.045 -24.721 1.00 91.19 198 ILE A C 1
ATOM 1561 O O . ILE A 1 198 ? 3.320 6.498 -23.986 1.00 91.19 198 ILE A O 1
ATOM 1565 N N . GLU A 1 199 ? 4.735 6.402 -25.725 1.00 90.50 199 GLU A N 1
ATOM 1566 C CA . GLU A 1 199 ? 4.433 5.010 -26.060 1.00 90.50 199 GLU A CA 1
ATOM 1567 C C . GLU A 1 199 ? 4.708 4.075 -24.874 1.00 90.50 199 GLU A C 1
ATOM 1569 O O . GLU A 1 199 ? 3.888 3.220 -24.531 1.00 90.50 199 GLU A O 1
ATOM 1574 N N . LYS A 1 200 ? 5.830 4.279 -24.176 1.00 92.06 200 LYS A N 1
ATOM 1575 C CA . LYS A 1 200 ? 6.144 3.500 -22.976 1.00 92.06 200 LYS A CA 1
ATOM 1576 C C . LYS A 1 200 ? 5.209 3.786 -21.814 1.00 92.06 200 LYS A C 1
ATOM 1578 O O . LYS A 1 200 ? 4.835 2.852 -21.108 1.00 92.06 200 LYS A O 1
ATOM 1583 N N . ALA A 1 201 ? 4.783 5.031 -21.639 1.00 90.38 201 ALA A N 1
ATOM 1584 C CA . ALA A 1 201 ? 3.793 5.388 -20.631 1.00 90.38 201 ALA A CA 1
ATOM 1585 C C . ALA A 1 201 ? 2.447 4.693 -20.876 1.00 90.38 201 ALA A C 1
ATOM 1587 O O . ALA A 1 201 ? 1.857 4.172 -19.934 1.00 90.38 201 ALA A O 1
ATOM 1588 N N . LEU A 1 202 ? 2.004 4.600 -22.135 1.00 90.38 202 LEU A N 1
ATOM 1589 C CA . LEU A 1 202 ? 0.801 3.852 -22.518 1.00 90.38 202 LEU A CA 1
ATOM 1590 C C . LEU A 1 202 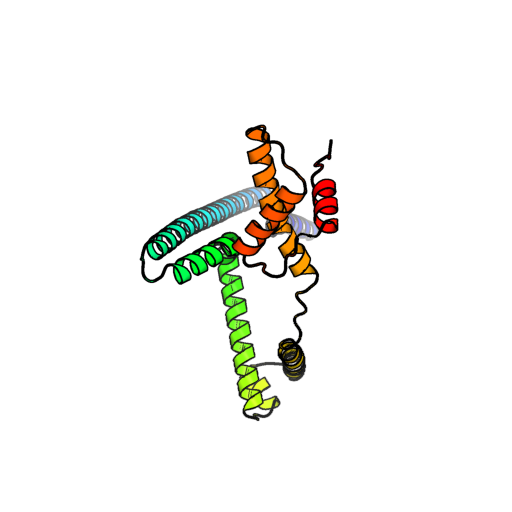? 0.936 2.355 -22.208 1.00 90.38 202 LEU A C 1
ATOM 1592 O O . LEU A 1 202 ? 0.016 1.750 -21.658 1.00 90.38 202 LEU A O 1
ATOM 1596 N N . GLN A 1 203 ? 2.095 1.757 -22.504 1.00 88.94 203 GLN A N 1
ATOM 1597 C CA . GLN A 1 203 ? 2.360 0.351 -22.177 1.00 88.94 203 GLN A CA 1
ATOM 1598 C C . GLN A 1 203 ? 2.315 0.099 -20.663 1.00 88.94 203 GLN A C 1
ATOM 1600 O O . GLN A 1 203 ? 1.708 -0.878 -20.222 1.00 88.94 203 GLN A O 1
ATOM 1605 N N . PHE A 1 204 ? 2.916 0.983 -19.859 1.00 90.31 204 PHE A N 1
ATOM 1606 C CA . PHE A 1 204 ? 2.873 0.867 -18.401 1.00 90.31 204 PHE A CA 1
ATOM 1607 C C . PHE A 1 204 ? 1.470 1.091 -17.842 1.00 90.31 204 PHE A C 1
ATOM 1609 O O . PHE A 1 204 ? 1.050 0.335 -16.971 1.00 90.31 204 PHE A O 1
ATOM 1616 N N . ALA A 1 205 ? 0.722 2.060 -18.369 1.00 88.38 205 ALA A N 1
ATOM 1617 C CA . ALA A 1 205 ? -0.658 2.294 -17.965 1.00 88.38 205 ALA A CA 1
ATOM 1618 C C . ALA A 1 205 ? -1.532 1.058 -18.211 1.00 88.38 205 ALA A C 1
ATOM 1620 O O . ALA A 1 205 ? -2.212 0.600 -17.296 1.00 88.38 205 ALA A O 1
ATOM 1621 N N . LYS A 1 206 ? -1.421 0.435 -19.390 1.00 86.44 206 LYS A N 1
ATOM 1622 C CA . LYS A 1 206 ? -2.140 -0.806 -19.705 1.00 86.44 206 LYS A CA 1
ATOM 1623 C C . LYS A 1 206 ? -1.739 -1.965 -18.786 1.00 86.44 206 LYS A C 1
ATOM 1625 O O . LYS A 1 206 ? -2.598 -2.689 -18.298 1.00 86.44 206 LYS A O 1
ATOM 1630 N N . ALA A 1 207 ? -0.445 -2.123 -18.496 1.00 80.94 207 ALA A N 1
ATOM 1631 C CA . ALA A 1 207 ? 0.042 -3.162 -17.581 1.00 80.94 207 ALA A CA 1
ATOM 1632 C C . ALA A 1 207 ? -0.447 -2.972 -16.130 1.00 80.94 207 ALA A C 1
ATOM 1634 O O . ALA A 1 207 ? -0.604 -3.948 -15.393 1.00 80.94 207 ALA A O 1
ATOM 1635 N N . LEU A 1 208 ? -0.695 -1.724 -15.728 1.00 80.56 208 LEU A N 1
ATOM 1636 C CA . LEU A 1 208 ? -1.232 -1.356 -14.418 1.00 80.56 208 LEU A CA 1
ATOM 1637 C C . LEU A 1 208 ? -2.772 -1.382 -14.362 1.00 80.56 208 LEU A C 1
ATOM 1639 O O . LEU A 1 208 ? -3.329 -1.270 -13.274 1.00 80.56 208 LEU A O 1
ATOM 1643 N N . GLY A 1 209 ? -3.455 -1.593 -15.495 1.00 80.69 209 GLY A N 1
ATOM 1644 C CA . GLY A 1 209 ? -4.922 -1.626 -15.586 1.00 80.69 209 GLY A CA 1
ATOM 1645 C C . GLY A 1 209 ? -5.575 -0.248 -15.740 1.00 80.69 209 GLY A C 1
ATOM 1646 O O . GLY A 1 209 ? -6.734 -0.072 -15.378 1.00 80.69 209 GLY A O 1
ATOM 1647 N N . TYR A 1 210 ? -4.834 0.741 -16.242 1.00 80.75 210 TYR A N 1
ATOM 1648 C CA . TYR A 1 210 ? -5.302 2.107 -16.464 1.00 80.75 210 TYR A CA 1
ATOM 1649 C C . TYR A 1 210 ? -5.593 2.362 -17.952 1.00 80.75 210 TYR A C 1
ATOM 1651 O O . TYR A 1 210 ? -4.803 2.998 -18.651 1.00 80.75 210 TYR A O 1
ATOM 1659 N N . ASP A 1 211 ? -6.747 1.898 -18.437 1.00 75.81 211 ASP A N 1
ATOM 1660 C CA . ASP A 1 211 ? -7.133 2.011 -19.858 1.00 75.81 211 ASP A CA 1
ATOM 1661 C C . ASP A 1 211 ? -7.535 3.438 -20.291 1.00 75.81 211 ASP A C 1
ATOM 1663 O O . ASP A 1 211 ? -7.571 3.754 -21.479 1.00 75.81 211 ASP A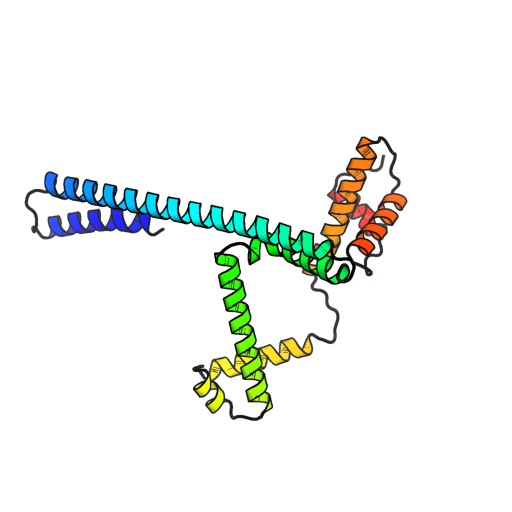 O 1
ATOM 1667 N N . GLU A 1 212 ? -7.802 4.339 -19.338 1.00 79.94 212 GLU A N 1
ATOM 1668 C CA . GLU A 1 212 ? -8.158 5.739 -19.622 1.00 79.94 212 GLU A CA 1
ATOM 1669 C C . GLU A 1 212 ? -6.941 6.645 -19.897 1.00 79.94 212 GLU A C 1
ATOM 1671 O O . GLU A 1 212 ? -7.098 7.797 -20.321 1.00 79.94 212 GLU A O 1
ATOM 1676 N N . PHE A 1 213 ? -5.716 6.169 -19.650 1.00 83.69 213 PHE A N 1
ATOM 1677 C CA . PHE A 1 213 ? -4.511 6.976 -19.827 1.00 83.69 213 PHE A CA 1
ATOM 1678 C C . PHE A 1 213 ? -4.169 7.133 -21.315 1.00 83.69 213 PHE A C 1
ATOM 1680 O O . PHE A 1 213 ? -3.846 6.170 -22.000 1.00 83.69 213 PHE A O 1
ATOM 1687 N N . ARG A 1 214 ? -4.205 8.375 -21.817 1.00 81.00 214 ARG A N 1
ATOM 1688 C CA . ARG A 1 214 ? -3.980 8.688 -23.243 1.00 81.00 214 ARG A CA 1
ATOM 1689 C C . ARG A 1 214 ? -2.581 9.207 -23.583 1.00 81.00 214 ARG A C 1
ATOM 1691 O O . ARG A 1 214 ? -2.295 9.380 -24.759 1.00 81.00 214 ARG A O 1
ATOM 1698 N N . GLY A 1 215 ? -1.728 9.483 -22.592 1.00 81.25 215 GLY A N 1
ATOM 1699 C CA . GLY A 1 215 ? -0.358 9.960 -22.833 1.00 81.25 215 GLY A CA 1
ATOM 1700 C C . GLY A 1 215 ? -0.281 11.218 -23.714 1.00 81.25 215 GLY A C 1
ATOM 1701 O O . GLY A 1 215 ? 0.374 11.215 -24.749 1.00 81.25 215 GLY A O 1
ATOM 1702 N N . SER A 1 216 ? -0.972 12.302 -23.344 1.00 86.12 216 SER A N 1
ATOM 1703 C CA . SER A 1 216 ? -0.990 13.531 -24.154 1.00 86.12 216 SER A CA 1
ATOM 1704 C C . SER A 1 216 ? 0.349 14.285 -24.134 1.00 86.12 216 SER A C 1
ATOM 1706 O O . SER A 1 216 ? 1.118 14.191 -23.176 1.00 86.12 216 SER A O 1
ATOM 1708 N N . ASN A 1 217 ? 0.593 15.130 -25.144 1.00 85.19 217 ASN A N 1
ATOM 1709 C CA . ASN A 1 217 ? 1.759 16.027 -25.161 1.00 85.19 217 ASN A CA 1
ATOM 1710 C C . ASN A 1 217 ? 1.821 16.920 -23.908 1.00 85.19 217 ASN A C 1
ATOM 1712 O O . ASN A 1 217 ? 2.887 17.099 -23.323 1.00 85.19 217 ASN A O 1
ATOM 1716 N N . GLY A 1 218 ? 0.669 17.394 -23.420 1.00 85.56 218 GLY A N 1
ATOM 1717 C CA . GLY A 1 218 ? 0.595 18.167 -22.177 1.00 85.56 218 GLY A CA 1
ATOM 1718 C C . GLY A 1 218 ? 0.942 17.357 -20.920 1.00 85.56 218 GLY A C 1
ATOM 1719 O O . GLY A 1 218 ? 1.434 17.924 -19.942 1.00 85.56 218 GLY A O 1
ATOM 1720 N N . TRP A 1 219 ? 0.723 16.037 -20.917 1.00 89.94 219 TRP A N 1
ATOM 1721 C CA . TRP A 1 219 ? 1.242 15.162 -19.861 1.00 89.94 219 TRP A CA 1
ATOM 1722 C C . TRP A 1 219 ? 2.766 15.030 -19.967 1.00 89.94 219 TRP A C 1
ATOM 1724 O O . TRP A 1 219 ? 3.444 15.208 -18.956 1.00 89.94 219 TRP A O 1
ATOM 1734 N N . LEU A 1 220 ? 3.309 14.815 -21.172 1.00 89.44 220 LEU A N 1
ATOM 1735 C CA . LEU A 1 220 ? 4.754 14.683 -21.393 1.00 89.44 220 LEU A CA 1
ATOM 1736 C C . LEU A 1 220 ? 5.524 15.931 -20.934 1.00 89.44 220 LEU A C 1
ATOM 1738 O O . LEU A 1 220 ? 6.541 15.809 -20.256 1.00 89.44 220 LEU A O 1
ATOM 1742 N N . GLU A 1 221 ? 5.039 17.133 -21.251 1.00 87.25 221 GLU A N 1
ATOM 1743 C CA . GLU A 1 221 ? 5.659 18.385 -20.797 1.00 87.25 221 GLU A CA 1
ATOM 1744 C C . GLU A 1 221 ? 5.654 18.511 -19.270 1.00 87.25 221 GLU A C 1
ATOM 1746 O O . GLU A 1 221 ? 6.676 18.827 -18.655 1.00 87.25 221 GLU A O 1
ATOM 1751 N N . LYS A 1 222 ? 4.518 18.203 -18.630 1.00 87.50 222 LYS A N 1
ATOM 1752 C CA . LYS A 1 222 ? 4.407 18.192 -17.165 1.00 87.50 222 LYS A CA 1
ATOM 1753 C C . LYS A 1 222 ? 5.313 17.137 -16.538 1.00 87.50 222 LYS A C 1
ATOM 1755 O O . LYS A 1 222 ? 5.880 17.391 -15.480 1.00 87.50 222 LYS A O 1
ATOM 1760 N N . PHE A 1 223 ? 5.435 15.964 -17.150 1.00 88.31 223 PHE A N 1
ATOM 1761 C CA . PHE A 1 223 ? 6.316 14.885 -16.712 1.00 88.31 223 PHE A CA 1
ATOM 1762 C C . PHE A 1 223 ? 7.789 15.311 -16.791 1.00 88.31 223 PHE A C 1
ATOM 1764 O O . PHE A 1 223 ? 8.500 15.257 -15.788 1.00 88.31 223 PHE A O 1
ATOM 1771 N N . LYS A 1 224 ? 8.224 15.850 -17.939 1.00 87.50 224 LYS A N 1
ATOM 1772 C CA . LYS A 1 224 ? 9.586 16.372 -18.122 1.00 87.50 224 LYS A CA 1
ATOM 1773 C C . LYS A 1 224 ? 9.921 17.470 -17.116 1.00 87.50 224 LYS A C 1
ATOM 1775 O O . LYS A 1 224 ? 10.985 17.422 -16.506 1.00 87.50 224 LYS A O 1
ATOM 1780 N N . ARG A 1 225 ? 8.998 18.414 -16.896 1.00 86.06 225 ARG A N 1
ATOM 1781 C CA . ARG A 1 225 ? 9.162 19.503 -15.922 1.00 86.06 225 ARG A CA 1
ATOM 1782 C C . ARG A 1 225 ? 9.265 18.990 -14.484 1.00 86.06 225 ARG A C 1
ATOM 1784 O O . ARG A 1 225 ? 10.113 19.465 -13.742 1.00 86.06 225 ARG A O 1
ATOM 1791 N N . ARG A 1 226 ? 8.429 18.020 -14.093 1.00 86.44 226 ARG A N 1
ATOM 1792 C CA . ARG A 1 226 ? 8.431 17.431 -12.739 1.00 86.44 226 ARG A CA 1
ATOM 1793 C C . ARG A 1 226 ? 9.712 16.660 -12.424 1.00 86.44 226 ARG A C 1
ATOM 1795 O O . ARG A 1 226 ? 10.145 16.666 -11.280 1.00 86.44 226 ARG A O 1
ATOM 1802 N N . HIS A 1 227 ? 10.314 16.024 -13.426 1.00 85.50 227 HIS A N 1
ATOM 1803 C CA . HIS A 1 227 ? 11.484 15.162 -13.241 1.00 85.50 227 HIS A CA 1
ATOM 1804 C C . HIS A 1 227 ? 12.787 15.745 -13.803 1.00 85.50 227 HIS A C 1
ATOM 1806 O O . HIS A 1 227 ? 13.772 15.021 -13.929 1.00 85.50 227 HIS A O 1
ATOM 1812 N N . GLY A 1 228 ? 12.805 17.032 -14.167 1.00 82.00 228 GLY A N 1
ATOM 1813 C CA . GLY A 1 228 ? 14.007 17.705 -14.672 1.00 82.00 228 GLY A CA 1
ATOM 1814 C C . GLY A 1 228 ? 14.588 17.066 -15.940 1.00 82.00 228 GLY A C 1
ATOM 1815 O O . GLY A 1 228 ? 15.795 17.111 -16.169 1.00 82.00 228 GLY A O 1
ATOM 1816 N N . ILE A 1 2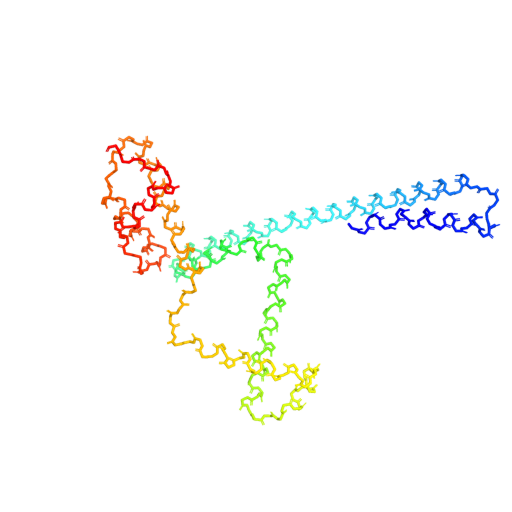29 ? 13.754 16.434 -16.769 1.00 79.06 229 ILE A N 1
ATOM 1817 C CA . ILE A 1 229 ? 14.186 15.795 -18.017 1.00 79.06 229 ILE A CA 1
ATOM 1818 C C . ILE A 1 229 ? 14.272 16.895 -19.078 1.00 79.06 229 ILE A C 1
ATOM 1820 O O . ILE A 1 229 ? 13.334 17.117 -19.845 1.00 79.06 229 ILE A O 1
ATOM 1824 N N . MET A 1 230 ? 15.381 17.636 -19.067 1.00 63.31 230 MET A N 1
ATOM 1825 C CA . MET A 1 230 ? 15.660 18.676 -20.057 1.00 63.31 230 MET A CA 1
ATOM 1826 C C . MET A 1 230 ? 15.679 18.066 -21.460 1.00 63.31 230 MET A C 1
ATOM 1828 O O . MET A 1 230 ? 16.375 17.082 -21.713 1.00 63.31 230 MET A O 1
ATOM 1832 N N . SER A 1 231 ? 14.894 18.657 -22.363 1.00 54.62 231 SER A N 1
ATOM 1833 C CA . SER A 1 231 ? 15.054 18.421 -23.797 1.00 54.62 231 SER A CA 1
ATOM 1834 C C . SER A 1 231 ? 16.284 19.226 -24.207 1.00 54.62 231 SER A C 1
ATOM 1836 O O . SER A 1 231 ? 16.282 20.442 -24.024 1.00 54.62 231 SER A O 1
ATOM 1838 N N . LYS A 1 232 ? 17.345 18.545 -24.632 1.00 44.47 232 LYS A N 1
ATOM 1839 C CA . LYS A 1 232 ? 18.436 19.189 -25.362 1.00 44.47 232 LYS A CA 1
ATOM 1840 C C . LYS A 1 232 ? 18.022 19.334 -26.818 1.00 44.47 232 LYS A C 1
ATOM 1842 O O . LYS A 1 232 ? 17.293 18.428 -27.285 1.00 44.47 232 LYS A O 1
#

Foldseek 3Di:
DVVVVPVVVLVVVLVVCVVVVVDPDRPDVSVVVVVVVVVVVVVVVVVVVVVVVVLVVVLVVVLVVLVVVLVVQCPPPVCVVVSVVVVCVCVVCVPQCSHPVSVVVVVVVVVVVVLLVVLVVCVVVVPDLVVSCVVVVHDSVVSVVSVVVVVVVVVVPPDPCCDPVNVVVLLVQLLVVLVVVVVVCVVVVHDADLVNSLVSSCVSCVVVVNNVDRSDPVSSVVSCVVVVVDDD

Sequence (232 aa):
MLFLCSESFSDVFAAVSFALGFSKYPDAIVSLNKIIFGTLNFVAFIATSYSAAEVSREDERLRKRIKSVAFNIYMQKDTKEQGDLLRRFVQSKAEIVLSAGGLENVKAKVLEQQRKNLILHEVDKGVKKKDIALKFGFLPNSLSTIIKNSDKMQNFDSSNSCSKHLKTCVCEDVDKAVLKWIHTMRDKNVPISGPFIIEKALQFAKALGYDEFRGSNGWLEKFKRRHGIMSK

Radius of gyration: 30.04 Å; chains: 1; bounding box: 64×44×89 Å

Organism: Araneus ventricosus (NCBI:txid182803)

InterPro domains:
  IPR006600 HTH CenpB-type DNA-binding domain [PF03221] (172-231)
  IPR006600 HTH CenpB-type DNA-binding domain [PS51253] (162-232)
  IPR006600 HTH CenpB-type DNA-binding domain [SM00674] (168-232)
  IPR009057 Homedomain-like superfamily [SSF46689] (166-228)
  IPR050863 Centromere and Transposable Element-Derived Protein [PTHR19303] (110-230)

Secondary structure (DSSP, 8-state):
-THHHHHHHHHHHHHHHHHTT--S--HHHHHHHHHHHHHHHHHHHHHHHHHHHHHHHHHHHHHHHHHHHHHHHHTSGGGHHHHHHHHHHHHHHHHHHSSHHHHHHHHHHHHHHHHHHHHHHHHHTT--HHHHHHHHT--HHHHHHHHHHHHHHHTTTTS----HHHHHHHHHHHHHHHHHHHHHHHHTT----HHHHHHHHHHHHHHHT-TT----HHHHHHHHHHTT----